Protein AF-A0A6J8CTV3-F1 (afdb_monomer_lite)

InterPro domains:
  IPR000734 Triacylglycerol lipase family [PR00821] (85-104)
  IPR000734 Triacylglycerol lipase family [PR00821] (106-120)
  IPR000734 Triacylglycerol lipase family [PR00821] (129-144)
  IPR000734 Triacylglycerol lipase family [PR00821] (149-168)
  IPR000734 Triacylglycerol lipase family [PR00821] (172-190)
  IPR000734 Triacylglycerol lipase family [PTHR11610] (24-188)
  IPR002331 Pancreatic lipase [PR00823] (31-48)
  IPR002331 Pancreatic lipase [PR00823] (82-96)
  IPR002331 Pancreatic lipase [PR00823] (105-124)
  IPR002331 Pancreatic lipase [PR00823] (128-147)
  IPR013818 Lipase [PF00151] (31-187)
  IPR013818 Lipase [PF00151] (194-233)
  IPR029058 Alpha/Beta hydrolase fold [G3DSA:3.40.50.1820] (29-191)
  IPR029058 Alpha/Beta hydrolase fold [G3DSA:3.40.50.1820] (192-246)
  IPR029058 Alpha/Beta hydrolase fold [SSF53474] (32-230)

Sequence (252 aa):
MVFNKIVYDKSETELTVCSFEILAFFLGNSKVCYKDLDCFTKDAPFTNSFGTLPESPDELQIKLLLFTRNHKAVGQAVVYNDPQSVQQSGYDSTKPLKVLIHGYMSQGDADWVINMKDALLQKGDFNVMTVDWRIGAHKIYNQATANTRLVGAVIARMLNVLKDDFGCDTNSIHIIGHSLGAQTAGYIVAFNELACSHQRAYYYFTESILDACKFTAVPCTSDKDYAAGHRFTKNRTTILDRTSVVSQIVSF

Radius of gyration: 25.47 Å; chains: 1; bounding box: 85×69×60 Å

pLDDT: mean 76.63, std 22.92, range [27.31, 98.56]

Secondary structure (DSSP, 8-state):
----------------SSSHHHHHTT---SEEE-TTS-EEESSTTGGGGTTPPPPPHHHHT-EEEEE-SSSSSSPEEEBTTBHHHHHHTT--TTS-EEEEE--TT--TTSHHHHHHHHHHHHHS--EEEEEE-HHHHTS-HHHHHHHHHHHHHHHHHHHHHHHHTT---GGG-EEEE-THHHHHHHHHHHHHT-----SSHHHHHHHHHHS---EEE---SSHHHHHTTTTTTS--EEEE-TT--SS-S---

Foldseek 3Di:
DDDDDDDDDDDDDDPDPDPPVVVVVVCDDQWDQDPLFGIDGLDPPNCVLVSDAADDCVQQVKWKFKDFLVRLPGTQTDFLPDLVSCVVRPDDLVFFEEEEFEAAQDFQPPPVNSVVSVLVNVLDGHTYIGIGRNSLRDPPPSNVLNNLLVSLRRVLSSVVCCCPVVVHDLLSYDYHYDHSRQVSPVNSCVSNVVFKDDDPDPVVVVCLSVDQDFDKDFDDPDPVRVVVVPGPPPDIDRQGGPVPPDDDDDDD

Structure (mmCIF, N/CA/C/O backbone):
data_AF-A0A6J8CTV3-F1
#
_entry.id   AF-A0A6J8CTV3-F1
#
loop_
_atom_site.group_PDB
_atom_site.id
_atom_site.type_symbol
_atom_site.label_atom_id
_atom_site.label_alt_id
_atom_site.label_comp_id
_atom_site.label_asym_id
_atom_site.label_entity_id
_atom_site.label_seq_id
_atom_site.pdbx_PDB_ins_code
_atom_site.Cartn_x
_atom_site.Cartn_y
_atom_site.Cartn_z
_atom_site.occupancy
_atom_site.B_iso_or_equiv
_atom_site.auth_seq_id
_atom_site.auth_comp_id
_atom_site.auth_asym_id
_atom_site.auth_atom_id
_atom_site.pdbx_PDB_model_num
ATOM 1 N N . MET A 1 1 ? 40.684 38.589 -43.146 1.00 34.47 1 MET A N 1
ATOM 2 C CA . MET A 1 1 ? 41.868 38.908 -42.314 1.00 34.47 1 MET A CA 1
ATOM 3 C C . MET A 1 1 ? 41.530 38.509 -40.884 1.00 34.47 1 MET A C 1
ATOM 5 O O . MET A 1 1 ? 40.450 38.880 -40.459 1.00 34.47 1 MET A O 1
ATOM 9 N N . VAL A 1 2 ? 42.318 37.728 -40.140 1.00 27.92 2 VAL A N 1
ATOM 10 C CA . VAL A 1 2 ? 43.640 37.112 -40.399 1.00 27.92 2 VAL A CA 1
ATOM 11 C C . VAL A 1 2 ? 43.606 35.638 -39.944 1.00 27.92 2 VAL A C 1
ATOM 13 O O . VAL A 1 2 ? 42.742 35.247 -39.168 1.00 27.92 2 VAL A O 1
ATOM 16 N N . PHE A 1 3 ? 44.517 34.825 -40.482 1.00 35.28 3 PHE A N 1
ATOM 17 C CA . PHE A 1 3 ? 44.732 33.414 -40.150 1.00 35.28 3 PHE A CA 1
ATOM 18 C C . PHE A 1 3 ? 44.938 33.150 -38.651 1.00 35.28 3 PHE A C 1
ATOM 20 O O . PHE A 1 3 ? 45.571 33.950 -37.969 1.00 35.28 3 PHE A O 1
ATOM 27 N N . ASN A 1 4 ? 44.580 31.941 -38.207 1.00 27.31 4 ASN A N 1
ATOM 28 C CA . ASN A 1 4 ? 45.327 31.255 -37.154 1.00 27.31 4 ASN A CA 1
ATOM 29 C C . ASN A 1 4 ? 45.776 29.870 -37.637 1.00 27.31 4 ASN A C 1
ATOM 31 O O . ASN A 1 4 ? 45.126 29.228 -38.460 1.00 27.31 4 ASN A O 1
ATOM 35 N N . LYS A 1 5 ? 46.971 29.487 -37.193 1.00 28.11 5 LYS A N 1
ATOM 36 C CA . LYS A 1 5 ? 47.863 28.517 -37.835 1.00 28.11 5 LYS A CA 1
ATOM 37 C C . LYS A 1 5 ? 47.818 27.189 -37.079 1.00 28.11 5 LYS A C 1
ATOM 39 O O . LYS A 1 5 ? 48.233 27.149 -35.927 1.00 28.11 5 LYS A O 1
ATOM 44 N N . ILE A 1 6 ? 47.374 26.108 -37.723 1.00 30.83 6 ILE A N 1
ATOM 45 C CA . ILE A 1 6 ? 47.533 24.756 -37.166 1.00 30.83 6 ILE A CA 1
ATOM 46 C C . ILE A 1 6 ? 48.961 24.298 -37.468 1.00 30.83 6 ILE A C 1
ATOM 48 O O . ILE A 1 6 ? 49.332 24.120 -38.628 1.00 30.83 6 ILE A O 1
ATOM 52 N N . VAL A 1 7 ? 49.769 24.142 -36.421 1.00 29.47 7 VAL A N 1
ATOM 53 C CA . VAL A 1 7 ? 51.072 23.476 -36.493 1.00 29.47 7 VAL A CA 1
ATOM 54 C C . VAL A 1 7 ? 50.858 22.028 -36.072 1.00 29.47 7 VAL A C 1
ATOM 56 O O . VAL A 1 7 ? 50.414 21.774 -34.958 1.00 29.47 7 VAL A O 1
ATOM 59 N N . TYR A 1 8 ? 51.155 21.093 -36.972 1.00 30.11 8 TYR A N 1
ATOM 60 C CA . TYR A 1 8 ? 51.294 19.683 -36.624 1.00 30.11 8 TYR A CA 1
ATOM 61 C C . TYR A 1 8 ? 52.680 19.466 -36.019 1.00 30.11 8 TYR A C 1
ATOM 63 O O . TYR A 1 8 ? 53.675 19.794 -36.668 1.00 30.11 8 TYR A O 1
ATOM 71 N N . ASP A 1 9 ? 52.737 18.866 -34.835 1.00 30.31 9 ASP A N 1
ATOM 72 C CA . ASP A 1 9 ? 53.931 18.172 -34.359 1.00 30.31 9 ASP A CA 1
ATOM 73 C C . ASP A 1 9 ? 53.687 16.657 -34.435 1.00 30.31 9 ASP A C 1
ATOM 75 O O . ASP A 1 9 ? 52.560 16.184 -34.265 1.00 30.31 9 ASP A O 1
ATOM 79 N N . LYS A 1 10 ? 54.738 15.903 -34.756 1.00 42.59 10 LYS A N 1
ATOM 80 C CA . LYS A 1 10 ? 54.752 14.440 -34.798 1.00 42.59 10 LYS A CA 1
ATOM 81 C C . LYS A 1 10 ? 55.692 13.939 -33.706 1.00 42.59 10 LYS A C 1
ATOM 83 O O . LYS A 1 10 ? 56.861 13.667 -33.971 1.00 42.59 10 LYS A O 1
ATOM 88 N N . SER A 1 11 ? 55.153 13.739 -32.513 1.00 33.31 11 SER A N 1
ATOM 89 C CA . SER A 1 11 ? 55.749 12.850 -31.517 1.00 33.31 11 SER A CA 1
ATOM 90 C C . SER A 1 11 ? 54.690 11.867 -31.018 1.00 33.31 11 SER A C 1
ATOM 92 O O . SER A 1 11 ? 53.517 12.203 -30.869 1.00 33.31 11 SER A O 1
ATOM 94 N N . GLU A 1 12 ? 55.092 10.607 -30.894 1.00 47.66 12 GLU A N 1
ATOM 95 C CA . GLU A 1 12 ? 54.218 9.487 -30.555 1.00 47.66 12 GLU A CA 1
ATOM 96 C C . GLU A 1 12 ? 53.981 9.437 -29.042 1.00 47.66 12 GLU A C 1
ATOM 98 O O . GLU A 1 12 ? 54.963 9.383 -28.309 1.00 47.66 12 GLU A O 1
ATOM 103 N N . THR A 1 13 ? 52.715 9.387 -28.602 1.00 42.19 13 THR A N 1
ATOM 104 C CA . THR A 1 13 ? 52.150 8.490 -27.561 1.00 42.19 13 THR A CA 1
ATOM 105 C C . THR A 1 13 ? 50.691 8.874 -27.242 1.00 42.19 13 THR A C 1
ATOM 107 O O . THR A 1 13 ? 50.211 9.925 -27.648 1.00 42.19 13 THR A O 1
ATOM 110 N N . GLU A 1 14 ? 49.981 7.987 -26.531 1.00 34.22 14 GLU A N 1
ATOM 111 C CA . GLU A 1 14 ? 48.614 8.162 -25.992 1.00 34.22 14 GLU A CA 1
ATOM 112 C C . GLU A 1 14 ? 47.441 8.148 -26.989 1.00 34.22 14 GLU A C 1
ATOM 114 O O . GLU A 1 14 ? 46.694 9.107 -27.168 1.00 34.22 14 GLU A O 1
ATOM 119 N N . LEU A 1 15 ? 47.177 6.954 -27.529 1.00 35.91 15 LEU A N 1
ATOM 120 C CA . LEU A 1 15 ? 45.901 6.594 -28.159 1.00 35.91 15 LEU A CA 1
ATOM 121 C C . LEU A 1 15 ? 45.139 5.596 -27.258 1.00 35.91 15 LEU A C 1
ATOM 123 O O . LEU A 1 15 ? 44.756 4.512 -27.692 1.00 35.91 15 LEU A O 1
ATOM 127 N N . THR A 1 16 ? 44.969 5.945 -25.972 1.00 39.25 16 THR A N 1
ATOM 128 C CA . THR A 1 16 ? 44.499 4.996 -24.931 1.00 39.25 16 THR A CA 1
ATOM 129 C C . THR A 1 16 ? 43.431 5.539 -23.964 1.00 39.25 16 THR A C 1
ATOM 131 O O . THR A 1 16 ? 42.961 4.786 -23.116 1.00 39.25 16 THR A O 1
ATOM 134 N N . VAL A 1 17 ? 42.993 6.804 -24.073 1.00 43.34 17 VAL A N 1
ATOM 135 C CA . VAL A 1 17 ? 42.001 7.399 -23.141 1.00 43.34 17 VAL A CA 1
ATOM 136 C C . VAL A 1 17 ? 40.896 8.178 -23.876 1.00 43.34 17 VAL A C 1
ATOM 138 O O . VAL A 1 17 ? 40.753 9.387 -23.738 1.00 43.34 17 VAL A O 1
ATOM 141 N N . CYS A 1 18 ? 40.094 7.478 -24.686 1.00 36.41 18 CYS A N 1
ATOM 142 C CA . CYS A 1 18 ? 38.824 8.016 -25.222 1.00 36.41 18 CYS A CA 1
ATOM 143 C C . CYS A 1 18 ? 37.729 6.961 -25.486 1.00 36.41 18 CYS A C 1
ATOM 145 O O . CYS A 1 18 ? 36.664 7.284 -26.005 1.00 36.41 18 CYS A O 1
ATOM 147 N N . SER A 1 19 ? 37.960 5.694 -25.128 1.00 43.50 19 SER A N 1
ATOM 148 C CA . SER A 1 19 ? 37.026 4.580 -25.367 1.00 43.50 19 SER A CA 1
ATOM 149 C C . SER A 1 19 ? 36.251 4.122 -24.123 1.00 43.50 19 SER A C 1
ATOM 151 O O . SER A 1 19 ? 35.257 3.415 -24.267 1.00 43.50 19 SER A O 1
ATOM 153 N N . PHE A 1 20 ? 36.653 4.534 -22.914 1.00 39.66 20 PHE A N 1
ATOM 154 C CA . PHE A 1 20 ? 35.988 4.120 -21.668 1.00 39.66 20 PHE A CA 1
ATOM 155 C C . PHE A 1 20 ? 34.825 5.029 -21.238 1.00 39.66 20 PHE A C 1
ATOM 157 O O . PHE A 1 20 ? 33.815 4.517 -20.759 1.00 39.66 20 PHE A O 1
ATOM 164 N N . GLU A 1 21 ? 34.893 6.347 -21.457 1.00 38.38 21 GLU A N 1
ATOM 165 C CA . GLU A 1 21 ? 33.815 7.256 -21.018 1.00 38.38 21 GLU A CA 1
ATOM 166 C C . GLU A 1 21 ? 32.554 7.171 -21.893 1.00 38.38 21 GLU A C 1
ATOM 168 O O . GLU A 1 21 ? 31.438 7.245 -21.380 1.00 38.38 21 GLU A O 1
ATOM 173 N N . ILE A 1 22 ? 32.700 6.907 -23.197 1.00 42.25 22 ILE A N 1
ATOM 174 C CA . ILE A 1 22 ? 31.550 6.685 -24.093 1.00 42.25 22 ILE A CA 1
ATOM 175 C C . ILE A 1 22 ? 30.843 5.356 -23.760 1.00 42.25 22 ILE A C 1
ATOM 177 O O . ILE A 1 22 ? 29.625 5.254 -23.897 1.00 42.25 22 ILE A O 1
ATOM 181 N N . LEU A 1 23 ? 31.573 4.349 -23.261 1.00 38.34 23 LEU A N 1
ATOM 182 C CA . LEU A 1 23 ? 30.981 3.077 -22.835 1.00 38.34 23 LEU A CA 1
ATOM 183 C C . LEU A 1 23 ? 30.261 3.194 -21.479 1.00 38.34 23 LEU A C 1
ATOM 185 O O . LEU A 1 23 ? 29.225 2.558 -21.282 1.00 38.34 23 LEU A O 1
ATOM 189 N N . ALA A 1 24 ? 30.750 4.046 -20.571 1.00 41.78 24 ALA A N 1
ATOM 190 C CA . ALA A 1 24 ? 30.109 4.307 -19.281 1.00 41.78 24 ALA A CA 1
ATOM 191 C C . ALA A 1 24 ? 28.677 4.863 -19.428 1.00 41.78 24 ALA A C 1
ATOM 193 O O . ALA A 1 24 ? 27.803 4.517 -18.635 1.00 41.78 24 ALA A O 1
ATOM 194 N N . PHE A 1 25 ? 28.396 5.626 -20.492 1.00 39.66 25 PHE A N 1
ATOM 195 C CA . PHE A 1 25 ? 27.048 6.133 -20.791 1.00 39.66 25 PHE A CA 1
ATOM 196 C C . PHE A 1 25 ? 26.015 5.037 -21.124 1.00 39.66 25 PHE A C 1
ATOM 198 O O . PHE A 1 25 ? 24.815 5.266 -20.986 1.00 39.66 25 PHE A O 1
ATOM 205 N N . PHE A 1 26 ? 26.458 3.834 -21.510 1.00 42.34 26 PHE A N 1
ATOM 206 C CA . PHE A 1 26 ? 25.593 2.663 -21.720 1.00 42.34 26 PHE A CA 1
ATOM 207 C C . PHE A 1 26 ? 25.546 1.713 -20.509 1.00 42.34 26 PHE A C 1
ATOM 209 O O . PHE A 1 26 ? 24.751 0.771 -20.487 1.00 42.34 26 PHE A O 1
ATOM 216 N N . LEU A 1 27 ? 26.351 1.968 -19.472 1.00 48.12 27 LEU A N 1
ATOM 217 C CA . LEU A 1 27 ? 26.472 1.143 -18.267 1.00 48.12 27 LEU A CA 1
ATOM 218 C C . LEU A 1 27 ? 25.799 1.795 -17.049 1.00 48.12 27 LEU A C 1
ATOM 220 O O . LEU A 1 27 ? 26.361 1.847 -15.958 1.00 48.12 27 LEU A O 1
ATOM 224 N N . GLY A 1 28 ? 24.548 2.239 -17.211 1.00 57.31 28 GLY A N 1
ATOM 225 C CA . GLY A 1 28 ? 23.703 2.577 -16.062 1.00 57.31 28 GLY A CA 1
ATOM 226 C C . GLY A 1 28 ? 23.598 1.387 -15.096 1.00 57.31 28 GLY A C 1
ATOM 227 O O . GLY A 1 28 ? 23.502 0.241 -15.549 1.00 57.31 28 GLY A O 1
ATOM 228 N N . ASN A 1 29 ? 23.614 1.654 -13.784 1.00 68.00 29 ASN A N 1
ATOM 229 C CA . ASN A 1 29 ? 23.652 0.640 -12.718 1.00 68.00 29 ASN A CA 1
ATOM 230 C C . ASN A 1 29 ? 22.717 -0.555 -12.991 1.00 68.00 29 ASN A C 1
ATOM 232 O O . ASN A 1 29 ? 21.578 -0.384 -13.427 1.00 68.00 29 ASN A O 1
ATOM 236 N N . SER A 1 30 ? 23.186 -1.783 -12.744 1.00 81.75 30 SER A N 1
ATOM 237 C CA . SER A 1 30 ? 22.355 -2.991 -12.899 1.00 81.75 30 SER A CA 1
ATOM 238 C C . SER A 1 30 ? 21.310 -3.135 -11.795 1.00 81.75 30 SER A C 1
ATOM 240 O O . SER A 1 30 ? 20.244 -3.697 -12.032 1.00 81.75 30 SER A O 1
ATOM 242 N N . LYS A 1 31 ? 21.587 -2.581 -10.610 1.00 91.25 31 LYS A N 1
ATOM 243 C CA . LYS A 1 31 ? 20.679 -2.570 -9.464 1.00 91.25 31 LYS A CA 1
ATOM 244 C C . LYS A 1 31 ? 20.752 -1.268 -8.670 1.00 91.25 31 LYS A C 1
ATOM 246 O O . LYS A 1 31 ? 21.779 -0.592 -8.678 1.00 91.25 31 LYS A O 1
ATOM 251 N N . VAL A 1 32 ? 19.690 -0.984 -7.925 1.00 93.50 32 VAL A N 1
ATOM 252 C CA . VAL A 1 32 ? 19.629 0.037 -6.867 1.00 93.50 32 VAL A CA 1
ATOM 253 C C . VAL A 1 32 ? 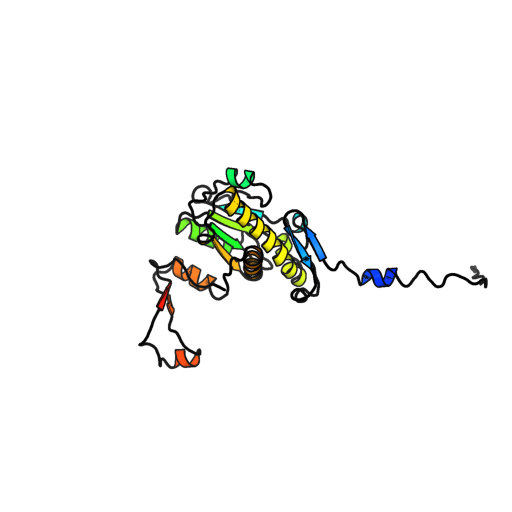19.121 -0.618 -5.583 1.00 93.50 32 VAL A C 1
ATOM 255 O O . VAL A 1 32 ? 18.324 -1.546 -5.656 1.00 93.50 32 VAL A O 1
ATOM 258 N N . CYS A 1 33 ? 19.586 -0.184 -4.415 1.00 93.88 33 CYS A N 1
ATOM 259 C CA . CYS A 1 33 ? 19.139 -0.709 -3.123 1.00 93.88 33 CYS A CA 1
ATOM 260 C C . CYS A 1 33 ? 18.739 0.455 -2.220 1.00 93.88 33 CYS A C 1
ATOM 262 O O . CYS A 1 33 ? 19.452 1.460 -2.182 1.00 93.88 33 CYS A O 1
ATOM 264 N N . TYR A 1 34 ? 17.642 0.309 -1.480 1.00 94.19 34 TYR A N 1
ATOM 265 C CA . TYR A 1 34 ? 17.176 1.327 -0.537 1.00 94.19 34 TYR A CA 1
ATOM 266 C C . TYR A 1 34 ? 17.229 0.793 0.891 1.00 94.19 34 TYR A C 1
ATOM 268 O O . TYR A 1 34 ? 16.955 -0.378 1.140 1.00 94.19 34 TYR A O 1
ATOM 276 N N . LYS A 1 35 ? 17.610 1.656 1.836 1.00 89.19 35 LYS A N 1
ATOM 277 C CA . LYS A 1 35 ? 17.735 1.283 3.247 1.00 89.19 35 LYS A CA 1
ATOM 278 C C . LYS A 1 35 ? 16.378 0.827 3.800 1.00 89.19 35 LYS A C 1
ATOM 280 O O . LYS A 1 35 ? 15.351 1.421 3.482 1.00 89.19 35 LYS A O 1
ATOM 285 N N . ASP A 1 36 ? 16.402 -0.213 4.634 1.00 86.38 36 ASP A N 1
ATOM 286 C CA . ASP A 1 36 ? 15.229 -0.821 5.284 1.00 86.38 36 ASP A CA 1
ATOM 287 C C . ASP A 1 36 ? 14.187 -1.409 4.293 1.00 86.38 36 ASP A C 1
ATOM 289 O O . ASP A 1 36 ? 13.078 -1.777 4.686 1.00 86.38 36 ASP A O 1
ATOM 293 N N . LEU A 1 37 ? 14.577 -1.528 3.016 1.00 90.25 37 LEU A N 1
ATOM 294 C CA . LEU A 1 37 ? 13.858 -2.097 1.873 1.00 90.25 37 LEU A CA 1
ATOM 295 C C . LEU A 1 37 ? 14.825 -3.015 1.082 1.00 90.25 37 LEU A C 1
ATOM 297 O O . LEU A 1 37 ? 15.909 -3.345 1.564 1.00 90.25 37 LEU A O 1
ATOM 301 N N . ASP A 1 38 ? 14.433 -3.453 -0.117 1.00 87.31 38 ASP A N 1
ATOM 302 C CA . ASP A 1 38 ? 15.179 -4.435 -0.921 1.00 87.31 38 ASP A CA 1
ATOM 303 C C . ASP A 1 38 ? 16.107 -3.797 -1.990 1.00 87.31 38 ASP A C 1
ATOM 305 O O . ASP A 1 38 ? 16.136 -2.578 -2.208 1.00 87.31 38 ASP A O 1
ATOM 309 N N . CYS A 1 39 ? 16.875 -4.642 -2.681 1.00 90.50 39 CYS A N 1
ATOM 310 C CA . CYS A 1 39 ? 17.633 -4.339 -3.887 1.00 90.50 39 CYS A CA 1
ATOM 311 C C . CYS A 1 39 ? 16.834 -4.677 -5.159 1.00 90.50 39 CYS A C 1
ATOM 313 O O . CYS A 1 39 ? 16.478 -5.822 -5.427 1.00 90.50 39 CYS A O 1
ATOM 315 N N . PHE A 1 40 ? 16.658 -3.692 -6.031 1.00 91.38 40 PHE A N 1
ATOM 316 C CA . PHE A 1 40 ? 15.938 -3.806 -7.292 1.00 91.38 40 PHE A CA 1
ATOM 317 C C . PHE A 1 40 ? 16.933 -3.916 -8.446 1.00 91.38 40 PHE A C 1
ATOM 319 O O . PHE A 1 40 ? 17.639 -2.955 -8.739 1.00 91.38 40 PHE A O 1
ATOM 326 N N . THR A 1 41 ? 16.988 -5.074 -9.112 1.00 89.44 41 THR A N 1
ATOM 327 C CA . THR A 1 41 ? 17.739 -5.253 -10.371 1.00 89.44 41 THR A CA 1
ATOM 328 C C . THR A 1 41 ? 16.884 -4.961 -11.611 1.00 89.44 41 THR A C 1
ATOM 330 O O . THR A 1 41 ? 15.656 -5.101 -11.558 1.00 89.44 41 THR A O 1
ATOM 333 N N . LYS A 1 42 ? 17.533 -4.588 -12.722 1.00 84.44 42 LYS A N 1
ATOM 334 C CA . LYS A 1 42 ? 16.966 -4.512 -14.082 1.00 84.44 42 LYS A CA 1
ATOM 335 C C . LYS A 1 42 ? 17.042 -5.836 -14.865 1.00 84.44 42 LYS A C 1
ATOM 337 O O . LYS A 1 42 ? 16.554 -5.906 -15.992 1.00 84.44 42 LYS A O 1
ATOM 342 N N . ASP A 1 43 ? 17.667 -6.861 -14.285 1.00 81.81 43 ASP A N 1
ATOM 343 C CA . ASP A 1 43 ? 17.781 -8.200 -14.874 1.00 81.81 43 ASP A CA 1
ATOM 344 C C . ASP A 1 43 ? 16.408 -8.893 -14.991 1.00 81.81 43 ASP A C 1
ATOM 346 O O . ASP A 1 43 ? 15.417 -8.479 -14.380 1.00 81.81 43 ASP A O 1
ATOM 350 N N . ALA A 1 44 ? 16.335 -9.974 -15.772 1.00 74.50 44 ALA A N 1
ATOM 351 C CA . ALA A 1 44 ? 15.110 -10.760 -15.925 1.00 74.50 44 ALA A CA 1
ATOM 352 C C . ALA A 1 44 ? 14.584 -11.267 -14.558 1.00 74.50 44 ALA A C 1
ATOM 354 O O . ALA A 1 44 ? 15.385 -11.710 -13.734 1.00 74.50 44 ALA A O 1
ATOM 355 N N . PRO A 1 45 ? 13.259 -11.233 -14.302 1.00 76.88 45 PRO A N 1
ATOM 356 C CA . PRO A 1 45 ? 12.166 -10.950 -15.243 1.00 76.88 45 PRO A CA 1
ATOM 357 C C . PRO A 1 45 ? 11.828 -9.457 -15.445 1.00 76.88 45 PRO A C 1
ATOM 359 O O . PRO A 1 45 ? 10.885 -9.143 -16.167 1.00 76.88 45 PRO A O 1
ATOM 362 N N . PHE A 1 46 ? 12.574 -8.522 -14.851 1.00 80.69 46 PHE A N 1
ATOM 363 C CA . PHE A 1 46 ? 12.237 -7.089 -14.801 1.00 80.69 46 PHE A CA 1
ATOM 364 C C . PHE A 1 46 ? 12.663 -6.279 -16.037 1.00 80.69 46 PHE A C 1
ATOM 366 O O . PHE A 1 46 ? 12.723 -5.052 -16.002 1.00 80.69 46 PHE A O 1
ATOM 373 N N . THR A 1 47 ? 12.930 -6.947 -17.158 1.00 72.50 47 THR A N 1
ATOM 374 C CA . THR A 1 47 ? 13.253 -6.297 -18.438 1.00 72.50 47 THR A CA 1
ATOM 375 C C . THR A 1 47 ? 12.037 -5.622 -19.084 1.00 72.50 47 THR A C 1
ATOM 377 O O . THR A 1 47 ? 12.194 -4.776 -19.964 1.00 72.50 47 THR A O 1
ATOM 380 N N . ASN A 1 48 ? 10.823 -5.946 -18.626 1.00 67.38 48 ASN A N 1
ATOM 381 C CA . ASN A 1 48 ? 9.555 -5.394 -19.109 1.00 67.38 48 ASN A CA 1
ATOM 382 C C . ASN A 1 48 ? 9.377 -3.882 -18.854 1.00 67.38 48 ASN A C 1
ATOM 384 O O . ASN A 1 48 ? 8.586 -3.251 -19.550 1.00 67.38 48 ASN A O 1
ATOM 388 N N . SER A 1 49 ? 10.128 -3.283 -17.924 1.00 69.19 49 SER A N 1
ATOM 389 C CA . SER A 1 49 ? 10.224 -1.825 -17.751 1.00 69.19 49 SER A CA 1
ATOM 390 C C . SER A 1 49 ? 11.287 -1.177 -18.655 1.00 69.19 49 SER A C 1
ATOM 392 O O . SER A 1 49 ? 11.741 -0.077 -18.366 1.00 69.19 49 SER A O 1
ATOM 394 N N . PHE A 1 50 ? 11.720 -1.841 -19.737 1.00 77.00 50 PHE A N 1
ATOM 395 C CA . PHE A 1 50 ? 12.826 -1.408 -20.614 1.00 77.00 50 PHE A CA 1
ATOM 396 C C . PHE A 1 50 ? 14.160 -1.206 -19.867 1.00 77.00 50 PHE A C 1
ATOM 398 O O . PHE A 1 50 ? 14.989 -0.380 -20.243 1.00 77.00 50 PHE A O 1
ATOM 405 N N . GLY A 1 51 ? 14.373 -1.971 -18.792 1.00 75.81 51 GLY A N 1
ATOM 406 C CA . GLY A 1 51 ? 15.561 -1.868 -17.943 1.00 75.81 51 GLY A CA 1
ATOM 407 C C . GLY A 1 51 ? 15.554 -0.673 -16.980 1.00 75.81 51 GLY A C 1
ATOM 408 O O . GLY A 1 51 ? 16.568 -0.417 -16.330 1.00 75.81 51 GLY A O 1
ATOM 409 N N . THR A 1 52 ? 14.435 0.049 -16.865 1.00 88.44 52 THR A N 1
ATOM 410 C CA . THR A 1 52 ? 14.251 1.125 -15.887 1.00 88.44 52 THR A CA 1
ATOM 411 C C . THR A 1 52 ? 14.178 0.562 -14.465 1.00 88.44 52 THR A C 1
ATOM 413 O O . THR A 1 52 ? 13.363 -0.319 -14.172 1.00 88.44 52 THR A O 1
ATOM 416 N N . LEU A 1 53 ? 15.024 1.100 -13.581 1.00 93.12 53 LEU A N 1
ATOM 417 C CA . LEU A 1 53 ? 14.985 0.877 -12.134 1.00 93.12 53 LEU A CA 1
ATOM 418 C C . LEU A 1 53 ? 13.922 1.779 -11.476 1.00 93.12 53 LEU A C 1
ATOM 420 O O . LEU A 1 53 ? 13.618 2.842 -12.023 1.00 93.12 53 LEU A O 1
ATOM 424 N N . PRO A 1 54 ? 13.342 1.388 -10.326 1.00 95.31 54 PRO A N 1
ATOM 425 C CA . PRO A 1 54 ? 12.490 2.292 -9.556 1.00 95.31 54 PRO A CA 1
ATOM 426 C C . PRO A 1 54 ? 13.254 3.555 -9.124 1.00 95.31 54 PRO A C 1
ATOM 428 O O . PRO A 1 54 ? 14.466 3.514 -8.923 1.00 95.31 54 PRO A O 1
ATOM 431 N N . GLU A 1 55 ? 12.527 4.660 -8.970 1.00 96.56 55 GLU A N 1
ATOM 432 C CA . GLU A 1 55 ? 12.979 5.860 -8.248 1.00 96.56 55 GLU A CA 1
ATOM 433 C C . GLU A 1 55 ? 12.952 5.606 -6.730 1.00 96.56 55 GLU A C 1
ATOM 435 O O . GLU A 1 55 ? 12.341 4.640 -6.276 1.00 96.56 55 GLU A O 1
ATOM 440 N N . SER A 1 56 ? 13.612 6.450 -5.936 1.00 96.19 56 SER A N 1
ATOM 441 C CA . SER A 1 56 ? 13.755 6.292 -4.479 1.00 96.19 56 SER A CA 1
ATOM 442 C C . SER A 1 56 ? 12.489 6.635 -3.668 1.00 96.19 56 SER A C 1
ATOM 444 O O . SER A 1 56 ? 11.612 7.347 -4.164 1.00 96.19 56 SER A O 1
ATOM 446 N N . PRO A 1 57 ? 12.376 6.197 -2.391 1.00 95.12 57 PRO A N 1
ATOM 447 C CA . PRO A 1 57 ? 11.236 6.551 -1.535 1.00 95.12 57 PRO A CA 1
ATOM 448 C C . PRO A 1 57 ? 11.006 8.067 -1.417 1.00 95.12 57 PRO A C 1
ATOM 450 O O . PRO A 1 57 ? 9.858 8.514 -1.463 1.00 95.12 57 PRO A O 1
ATOM 453 N N . ASP A 1 58 ? 12.089 8.847 -1.346 1.00 95.06 58 ASP A N 1
ATOM 454 C CA . ASP A 1 58 ? 12.064 10.312 -1.236 1.00 95.06 58 ASP A CA 1
ATOM 455 C C . ASP A 1 58 ? 11.574 10.992 -2.528 1.00 95.06 58 ASP A C 1
ATOM 457 O O . ASP A 1 58 ? 10.910 12.029 -2.482 1.00 95.06 58 ASP A O 1
ATOM 461 N N . GLU A 1 59 ? 11.847 10.395 -3.693 1.00 96.12 59 GLU A N 1
ATOM 462 C CA . GLU A 1 59 ? 11.331 10.854 -4.990 1.00 96.12 59 GLU A CA 1
ATOM 463 C C . GLU A 1 59 ? 9.863 10.461 -5.201 1.00 96.12 59 GLU A C 1
ATOM 465 O O . GLU A 1 59 ? 9.106 11.213 -5.818 1.00 96.12 59 GLU A O 1
ATOM 470 N N . LEU A 1 60 ? 9.443 9.296 -4.692 1.00 97.06 60 LEU A N 1
ATOM 471 C CA . LEU A 1 60 ? 8.063 8.816 -4.819 1.00 97.06 60 LEU A CA 1
ATOM 472 C C . LEU A 1 60 ? 7.096 9.453 -3.814 1.00 97.06 60 LEU A C 1
ATOM 474 O O . LEU A 1 60 ? 5.897 9.508 -4.099 1.00 97.06 60 LEU A O 1
ATOM 478 N N . GLN A 1 61 ? 7.596 9.909 -2.659 1.00 96.44 61 GLN A N 1
ATOM 479 C CA . GLN A 1 61 ? 6.831 10.545 -1.574 1.00 96.44 61 GLN A CA 1
ATOM 480 C C . GLN A 1 61 ? 5.542 9.784 -1.225 1.00 96.44 61 GLN A C 1
ATOM 482 O O . GLN A 1 61 ? 4.459 10.368 -1.129 1.00 96.44 61 GLN A O 1
ATOM 487 N N . ILE A 1 62 ? 5.659 8.460 -1.083 1.00 98.19 62 ILE A N 1
ATOM 488 C CA . ILE A 1 62 ? 4.523 7.562 -0.847 1.00 98.19 62 ILE A CA 1
ATOM 489 C C . ILE A 1 62 ? 3.892 7.893 0.508 1.00 98.19 62 ILE A C 1
ATOM 491 O O . ILE A 1 62 ? 4.569 7.865 1.534 1.00 98.19 62 ILE A O 1
ATOM 495 N N . LYS A 1 63 ? 2.582 8.150 0.523 1.00 98.38 63 LYS A N 1
ATOM 496 C CA . LYS A 1 63 ? 1.815 8.392 1.751 1.00 98.38 63 LYS A CA 1
ATOM 497 C C . LYS A 1 63 ? 0.899 7.208 2.011 1.00 98.38 63 LYS A C 1
ATOM 499 O O . LYS A 1 63 ? 0.080 6.847 1.165 1.00 98.38 63 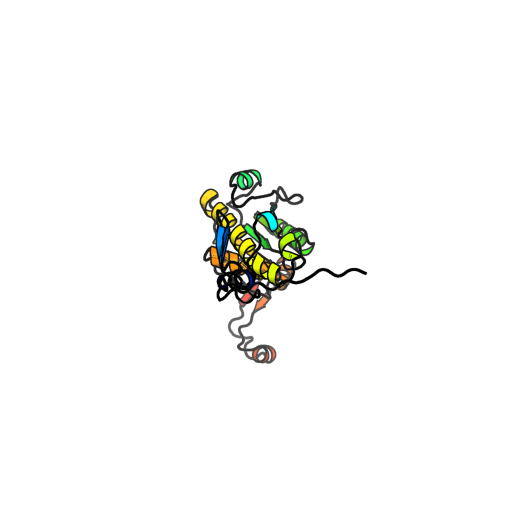LYS A O 1
ATOM 504 N N . LEU A 1 64 ? 1.022 6.623 3.196 1.00 98.50 64 LEU A N 1
ATOM 505 C CA . LEU A 1 64 ? 0.096 5.620 3.704 1.00 98.50 64 LEU A CA 1
ATOM 506 C C . LEU A 1 64 ? -0.843 6.339 4.674 1.00 98.50 64 LEU A C 1
ATOM 508 O O . LEU A 1 64 ? -0.401 6.842 5.705 1.00 98.50 64 LEU A O 1
ATOM 512 N N . LEU A 1 65 ? -2.123 6.450 4.321 1.00 98.44 65 LEU A N 1
ATOM 513 C CA . LEU A 1 65 ? -3.122 7.139 5.142 1.00 98.44 65 LEU A CA 1
ATOM 514 C C . LEU A 1 65 ? -4.101 6.115 5.707 1.00 98.44 65 LEU A C 1
ATOM 516 O O . LEU A 1 65 ? -4.803 5.438 4.953 1.00 98.44 65 LEU A O 1
ATOM 520 N N . LEU A 1 66 ? -4.142 5.997 7.030 1.00 98.44 66 LEU A N 1
ATOM 521 C CA . LEU A 1 66 ? -5.045 5.113 7.748 1.00 98.44 66 LEU A CA 1
ATOM 522 C C . LEU A 1 66 ? -6.351 5.829 8.097 1.00 98.44 66 LEU A C 1
ATOM 524 O O . LEU A 1 66 ? -6.359 6.878 8.738 1.00 98.44 66 LEU A O 1
ATOM 528 N N . PHE A 1 67 ? -7.462 5.202 7.740 1.00 98.44 67 PHE A N 1
ATOM 529 C CA . PHE A 1 67 ? -8.809 5.599 8.108 1.00 98.44 67 PHE A CA 1
ATOM 530 C C . PHE A 1 67 ? -9.453 4.503 8.956 1.00 98.44 67 PHE A C 1
ATOM 532 O O . PHE A 1 67 ? -9.322 3.309 8.682 1.00 98.44 67 PHE A O 1
ATOM 539 N N . THR A 1 68 ? -10.191 4.922 9.977 1.00 97.00 68 THR A N 1
ATOM 540 C CA . THR A 1 68 ? -10.968 4.048 10.866 1.00 97.00 68 THR A CA 1
ATOM 541 C C . THR A 1 68 ? -12.360 4.645 11.043 1.00 97.00 68 THR A C 1
ATOM 543 O O . THR A 1 68 ? -12.638 5.758 10.588 1.00 97.00 68 THR A O 1
ATOM 546 N N . ARG A 1 69 ? -13.266 3.952 11.742 1.00 94.50 69 ARG A N 1
ATOM 547 C CA . ARG A 1 69 ? -14.596 4.510 12.040 1.00 94.50 69 ARG A CA 1
ATOM 548 C C . ARG A 1 69 ? -14.562 5.790 12.882 1.00 94.50 69 ARG A C 1
ATOM 550 O O . ARG A 1 69 ? -15.502 6.575 12.771 1.00 94.50 69 ARG A O 1
ATOM 557 N N . ASN A 1 70 ? -13.495 6.008 13.650 1.00 91.12 70 ASN A N 1
ATOM 558 C CA . ASN A 1 70 ? -13.288 7.218 14.448 1.00 91.12 70 ASN A CA 1
ATOM 559 C C . ASN A 1 70 ? -12.678 8.353 13.604 1.00 91.12 70 ASN A C 1
ATOM 561 O O . ASN A 1 70 ? -12.993 9.519 13.820 1.00 91.12 70 ASN A O 1
ATOM 565 N N . HIS A 1 71 ? -11.863 8.014 12.597 1.00 91.94 71 HIS A N 1
ATOM 566 C CA . HIS A 1 71 ? -11.131 8.958 11.744 1.00 91.94 71 HIS A CA 1
ATOM 567 C C . HIS A 1 71 ? -11.494 8.763 10.255 1.00 91.94 71 HIS A C 1
ATOM 569 O O . HIS A 1 71 ? -10.654 8.416 9.429 1.00 91.94 71 HIS A O 1
ATOM 575 N N . LYS A 1 72 ? -12.778 8.945 9.901 1.00 91.06 72 LYS A N 1
ATOM 576 C CA . LYS A 1 72 ? -13.290 8.692 8.530 1.00 91.06 72 LYS A CA 1
ATOM 577 C C . LYS A 1 72 ? -12.952 9.783 7.510 1.00 91.06 72 LYS A C 1
ATOM 579 O O . LYS A 1 72 ? -12.786 9.488 6.326 1.00 91.06 72 LYS A O 1
ATOM 584 N N . ALA A 1 73 ? -12.926 11.038 7.965 1.00 91.81 73 ALA A N 1
ATOM 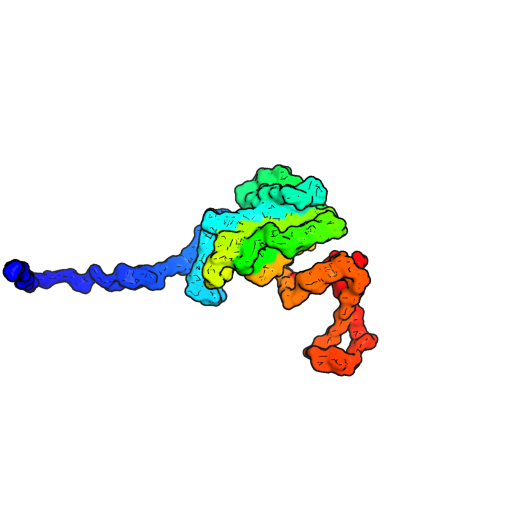585 C CA . ALA A 1 73 ? -12.789 12.218 7.108 1.00 91.81 73 ALA A CA 1
ATOM 586 C C . ALA A 1 73 ? -11.324 12.602 6.851 1.00 91.81 73 ALA A C 1
ATOM 588 O O . ALA A 1 73 ? -10.984 13.003 5.744 1.00 91.81 73 ALA A O 1
ATOM 589 N N . VAL A 1 74 ? -10.458 12.454 7.860 1.00 94.19 74 VAL A N 1
ATOM 590 C CA . VAL A 1 74 ? -9.032 12.799 7.789 1.00 94.19 74 VAL A CA 1
ATOM 591 C C . VAL A 1 74 ? -8.215 11.568 8.160 1.00 94.19 74 VAL A C 1
ATOM 593 O O . VAL A 1 74 ? -8.206 11.147 9.319 1.00 94.19 74 VAL A O 1
ATOM 596 N N . GLY A 1 75 ? -7.554 10.986 7.161 1.00 94.81 75 GLY A N 1
ATOM 597 C CA . GLY A 1 75 ? -6.693 9.824 7.343 1.00 94.81 75 GLY A CA 1
ATOM 598 C C . GLY A 1 75 ? -5.425 10.198 8.103 1.00 94.81 75 GLY A C 1
ATOM 599 O O . GLY A 1 75 ? -4.823 11.239 7.842 1.00 94.81 75 GLY A O 1
ATOM 600 N N . GLN A 1 76 ? -5.027 9.351 9.044 1.00 97.75 76 GLN A N 1
ATOM 601 C CA . GLN A 1 76 ? -3.812 9.527 9.831 1.00 97.75 76 GLN A CA 1
ATOM 602 C C . GLN A 1 76 ? -2.622 8.953 9.061 1.00 97.75 76 GLN A C 1
ATOM 604 O O . GLN A 1 76 ? -2.689 7.827 8.570 1.00 97.75 76 GLN A O 1
ATOM 609 N N . ALA A 1 77 ? -1.542 9.720 8.923 1.00 97.56 77 ALA A N 1
ATOM 610 C CA . ALA A 1 77 ? -0.353 9.247 8.224 1.00 97.56 77 ALA A CA 1
ATOM 611 C C . ALA A 1 77 ? 0.364 8.166 9.046 1.00 97.56 77 ALA A C 1
ATOM 613 O O . ALA A 1 77 ? 0.668 8.381 10.218 1.00 97.56 77 ALA A O 1
ATOM 614 N N . VAL A 1 78 ? 0.658 7.028 8.416 1.00 97.62 78 VAL A N 1
ATOM 615 C CA . VAL A 1 78 ? 1.526 5.979 8.968 1.00 97.62 78 VAL A CA 1
ATOM 616 C C . VAL A 1 78 ? 2.768 5.818 8.100 1.00 97.62 78 VAL A C 1
ATOM 618 O O . VAL A 1 78 ? 2.749 6.066 6.893 1.00 97.62 78 VAL A O 1
ATOM 621 N N . VAL A 1 79 ? 3.873 5.441 8.731 1.00 96.19 79 VAL A N 1
ATOM 622 C CA . VAL A 1 79 ? 5.217 5.497 8.160 1.00 96.19 79 VAL A CA 1
ATOM 623 C C . VAL A 1 79 ? 5.901 4.148 8.382 1.00 96.19 79 VAL A C 1
ATOM 625 O O . VAL A 1 79 ? 6.074 3.693 9.509 1.00 96.19 79 VAL A O 1
ATOM 628 N N . TYR A 1 80 ? 6.297 3.494 7.289 1.00 93.44 80 TYR A N 1
ATOM 629 C CA . TYR A 1 80 ? 6.765 2.098 7.275 1.00 93.44 80 TYR A CA 1
ATOM 630 C C . TYR A 1 80 ? 8.073 1.840 8.049 1.00 93.44 80 TYR A C 1
ATOM 632 O O . TYR A 1 80 ? 8.420 0.687 8.308 1.00 93.44 80 TYR A O 1
ATOM 640 N N . ASN A 1 81 ? 8.818 2.896 8.381 1.00 89.81 81 ASN A N 1
ATOM 641 C CA . ASN A 1 81 ? 10.043 2.864 9.180 1.00 89.81 81 ASN A CA 1
ATOM 642 C C . ASN A 1 81 ? 9.928 3.647 10.505 1.00 89.81 81 ASN A C 1
ATOM 644 O O . ASN A 1 81 ? 10.942 3.850 11.168 1.00 89.81 81 ASN A O 1
ATOM 648 N N . ASP A 1 82 ? 8.714 4.034 10.913 1.00 95.00 82 ASP A N 1
ATOM 649 C CA . ASP A 1 82 ? 8.426 4.619 12.226 1.00 95.00 82 ASP A CA 1
ATOM 650 C C . ASP A 1 82 ? 7.171 3.977 12.862 1.00 95.00 82 ASP A C 1
ATOM 652 O O . ASP A 1 82 ? 6.043 4.414 12.607 1.00 95.00 82 ASP A O 1
ATOM 656 N N . PRO A 1 83 ? 7.339 2.967 13.736 1.00 93.06 83 PRO A N 1
ATOM 657 C CA . PRO A 1 83 ? 6.234 2.356 14.474 1.00 93.06 83 PRO A CA 1
ATOM 658 C C . PRO A 1 83 ? 5.446 3.330 15.372 1.00 93.06 83 PRO A C 1
ATOM 660 O O . PRO A 1 83 ? 4.286 3.053 15.685 1.00 93.06 83 PRO A O 1
ATOM 663 N N . GLN A 1 84 ? 6.005 4.479 15.780 1.00 95.19 84 GLN A N 1
ATOM 664 C CA . GLN A 1 84 ? 5.261 5.456 16.592 1.00 95.19 84 GLN A CA 1
ATOM 665 C C . GLN A 1 84 ? 4.097 6.076 15.811 1.00 95.19 84 GLN A C 1
ATOM 667 O O . GLN A 1 84 ? 3.018 6.269 16.378 1.00 95.19 84 GLN A O 1
ATOM 672 N N . SER A 1 85 ? 4.261 6.294 14.502 1.00 97.12 85 SER A N 1
ATOM 673 C CA . SER A 1 85 ? 3.178 6.749 13.620 1.00 97.12 85 SER A CA 1
ATOM 674 C C . SER A 1 85 ? 1.942 5.834 13.667 1.00 97.12 85 SER A C 1
ATOM 676 O O . SER A 1 85 ? 0.808 6.314 13.706 1.00 97.12 85 SER A O 1
ATOM 678 N N . VAL A 1 86 ? 2.134 4.512 13.764 1.00 96.81 86 VAL A N 1
ATOM 679 C CA . VAL A 1 86 ? 1.037 3.536 13.872 1.00 96.81 86 VAL A CA 1
ATOM 680 C C . VAL A 1 86 ? 0.312 3.679 15.211 1.00 96.81 86 VAL A C 1
ATOM 682 O O . VAL A 1 86 ? -0.917 3.757 15.220 1.00 96.81 86 VAL A O 1
ATOM 685 N N . GLN A 1 87 ? 1.045 3.793 16.325 1.00 93.62 87 GLN A N 1
ATOM 686 C CA . GLN A 1 87 ? 0.460 3.983 17.664 1.00 93.62 87 GLN A CA 1
ATOM 687 C C . GLN A 1 87 ? -0.417 5.242 17.737 1.00 93.62 87 GLN A C 1
ATOM 689 O O . GLN A 1 87 ? -1.461 5.238 18.387 1.00 93.62 87 GLN A O 1
ATOM 694 N N . GLN A 1 88 ? -0.027 6.304 17.030 1.00 93.38 88 GLN A N 1
ATOM 695 C CA . GLN A 1 88 ? -0.738 7.586 17.008 1.00 93.38 88 GLN A CA 1
ATOM 696 C C . GLN A 1 88 ? -1.904 7.625 16.000 1.00 93.38 88 GLN A C 1
ATOM 698 O O . GLN A 1 88 ? -2.791 8.467 16.116 1.00 93.38 88 GLN A O 1
ATOM 703 N N . SER A 1 89 ? -1.951 6.697 15.038 1.00 95.12 89 SER A N 1
ATOM 704 C CA . SER A 1 89 ? -2.958 6.681 13.962 1.00 95.12 89 SER A CA 1
ATOM 705 C C . SER A 1 89 ? -4.358 6.191 14.372 1.00 95.12 89 SER A C 1
ATOM 707 O O . SER A 1 89 ? -5.333 6.373 13.634 1.00 95.12 89 SER A O 1
ATOM 709 N N . GLY A 1 90 ? -4.478 5.556 15.543 1.00 94.06 90 GLY A N 1
ATOM 710 C CA . GLY A 1 90 ? -5.695 4.853 15.959 1.00 94.06 90 GLY A CA 1
ATOM 711 C C . GLY A 1 90 ? -5.889 3.491 15.280 1.00 94.06 90 GLY A C 1
ATOM 712 O O . GLY A 1 90 ? -7.023 3.022 15.195 1.00 94.06 90 GLY A O 1
ATOM 713 N N . TYR A 1 91 ? -4.806 2.882 14.784 1.00 97.12 91 TYR A N 1
ATOM 714 C CA . TYR A 1 91 ? -4.776 1.491 14.331 1.00 97.12 91 TYR A CA 1
ATOM 715 C C . TYR A 1 91 ? -5.172 0.524 15.455 1.00 97.12 91 TYR A C 1
ATOM 717 O O . TYR A 1 91 ? -4.756 0.682 16.601 1.00 97.12 91 TYR A O 1
ATOM 725 N N . ASP A 1 92 ? -5.950 -0.499 15.109 1.00 96.19 92 ASP A N 1
ATOM 726 C CA . ASP A 1 92 ? -6.473 -1.496 16.046 1.00 96.19 92 ASP A CA 1
ATOM 727 C C . ASP A 1 92 ? -6.257 -2.901 15.472 1.00 96.19 92 ASP A C 1
ATOM 729 O O . ASP A 1 92 ? -6.956 -3.309 14.544 1.00 96.19 92 ASP A O 1
ATOM 733 N N . SER A 1 93 ? -5.284 -3.650 15.996 1.00 95.19 93 SER A N 1
ATOM 734 C CA . SER A 1 93 ? -4.909 -4.967 15.458 1.00 95.19 93 SER A CA 1
ATOM 735 C C . SER A 1 93 ? -5.984 -6.046 15.607 1.00 95.19 93 SER A C 1
ATOM 737 O O . SER A 1 93 ? -5.886 -7.080 14.949 1.00 95.19 93 SER A O 1
ATOM 739 N N . THR A 1 94 ? -7.047 -5.804 16.385 1.00 95.12 94 THR A N 1
ATOM 740 C CA . THR A 1 94 ? -8.204 -6.713 16.457 1.00 95.12 94 THR A CA 1
ATOM 741 C C . THR A 1 94 ? -9.111 -6.625 15.223 1.00 95.12 94 THR A C 1
ATOM 743 O O . THR A 1 94 ? -9.996 -7.465 15.043 1.00 95.12 94 THR A O 1
ATOM 746 N N . LYS A 1 95 ? -8.904 -5.622 14.357 1.00 95.62 95 LYS A N 1
ATOM 747 C CA . LYS A 1 95 ? -9.766 -5.321 13.208 1.00 95.62 95 LYS A CA 1
ATOM 748 C C . LYS A 1 95 ? -9.097 -5.652 11.871 1.00 95.62 95 LYS A C 1
ATOM 750 O O . LYS A 1 95 ? -7.955 -5.247 11.644 1.00 95.62 95 LYS A O 1
ATOM 755 N N . PRO A 1 96 ? -9.821 -6.278 10.921 1.00 93.44 96 PRO A N 1
ATOM 756 C CA . PRO A 1 96 ? -9.273 -6.591 9.607 1.00 93.44 96 PRO A CA 1
ATOM 757 C C . PRO A 1 96 ? -8.747 -5.355 8.868 1.00 93.44 96 PRO A C 1
ATOM 759 O O . PRO A 1 96 ? -9.426 -4.325 8.793 1.00 93.44 96 PRO A O 1
ATOM 762 N N . LEU A 1 97 ? -7.563 -5.486 8.269 1.00 96.00 97 LEU A N 1
ATOM 763 C CA . LEU A 1 97 ? -6.934 -4.447 7.453 1.00 96.00 97 LEU A CA 1
ATOM 764 C C . LEU A 1 97 ? -7.376 -4.550 5.987 1.00 96.00 97 LEU A C 1
ATOM 766 O O . LEU A 1 97 ? -7.431 -5.640 5.413 1.00 96.00 97 LEU A O 1
ATOM 770 N N . LYS A 1 98 ? -7.682 -3.408 5.368 1.00 96.06 98 LYS A N 1
ATOM 771 C CA . LYS A 1 98 ? -8.014 -3.270 3.945 1.00 96.06 98 LYS A CA 1
ATOM 772 C C . LYS A 1 98 ? -7.096 -2.216 3.329 1.00 96.06 98 LYS A C 1
ATOM 774 O O . LYS A 1 98 ? -7.144 -1.059 3.733 1.00 96.06 98 LYS A O 1
ATOM 779 N N . VAL A 1 99 ? -6.252 -2.610 2.379 1.00 97.31 99 VAL A N 1
ATOM 780 C CA . VAL A 1 99 ? -5.278 -1.722 1.725 1.00 97.31 99 VAL A CA 1
ATOM 781 C C . VAL A 1 99 ? -5.781 -1.361 0.329 1.00 97.31 99 VAL A C 1
ATOM 783 O O . VAL A 1 99 ? -6.010 -2.258 -0.478 1.00 97.31 99 VAL A O 1
ATOM 786 N N . LEU A 1 100 ? -5.955 -0.072 0.033 1.00 96.31 100 LEU A N 1
ATOM 787 C CA . LEU A 1 100 ? -6.412 0.432 -1.267 1.00 96.31 100 LEU A CA 1
ATOM 788 C C . LEU A 1 100 ? -5.238 1.054 -2.032 1.00 96.31 100 LEU A C 1
ATOM 790 O O . LEU A 1 100 ? -4.638 2.016 -1.554 1.00 96.31 100 LEU A O 1
ATOM 794 N N . ILE A 1 101 ? -4.916 0.529 -3.218 1.00 97.94 101 ILE A N 1
ATOM 795 C CA . ILE A 1 101 ? -3.749 0.948 -4.013 1.00 97.94 101 ILE A CA 1
ATOM 796 C C . ILE A 1 101 ? -4.193 1.434 -5.392 1.00 97.94 101 ILE A C 1
ATOM 798 O O . ILE A 1 101 ? -4.746 0.671 -6.191 1.00 97.94 101 ILE A O 1
ATOM 802 N N . HIS A 1 102 ? -3.916 2.700 -5.705 1.00 97.12 102 HIS A N 1
ATOM 803 C CA . HIS A 1 102 ? -4.278 3.261 -7.004 1.00 97.12 102 HIS A CA 1
ATOM 804 C C . HIS A 1 102 ? -3.320 2.884 -8.138 1.00 97.12 102 HIS A C 1
ATOM 806 O O . HIS A 1 102 ? -2.227 2.376 -7.907 1.00 97.12 102 HIS A O 1
ATOM 812 N N . GLY A 1 103 ? -3.742 3.145 -9.377 1.00 92.31 103 GLY A N 1
ATOM 813 C CA . GLY A 1 103 ? -2.989 2.831 -10.593 1.00 92.31 103 GLY A CA 1
ATOM 814 C C . GLY A 1 103 ? -2.246 4.011 -11.213 1.00 92.31 103 GLY A C 1
ATOM 815 O O . GLY A 1 103 ? -2.054 5.046 -10.577 1.00 92.31 103 GLY A O 1
ATOM 816 N N . TYR A 1 104 ? -1.864 3.823 -12.480 1.00 95.56 104 TYR A N 1
ATOM 817 C CA . TYR A 1 104 ? -1.264 4.833 -13.356 1.00 95.56 104 TYR A CA 1
ATOM 818 C C . TYR A 1 104 ? -2.163 6.069 -13.503 1.00 95.56 104 TYR A C 1
ATOM 820 O O . TYR A 1 104 ? -3.381 5.906 -13.586 1.00 95.56 104 TYR A O 1
ATOM 828 N N . MET A 1 105 ? -1.573 7.270 -13.560 1.00 95.50 105 MET A N 1
ATOM 829 C CA . MET A 1 105 ? -2.296 8.553 -13.686 1.00 95.50 105 MET A CA 1
ATOM 830 C C . MET A 1 105 ? -3.466 8.690 -12.689 1.00 95.50 105 MET A C 1
ATOM 832 O O . MET A 1 105 ? -4.566 9.117 -13.031 1.00 95.50 105 MET A O 1
ATOM 836 N N . SER A 1 106 ? -3.239 8.246 -11.451 1.00 94.56 106 SER A N 1
ATOM 837 C CA . SER A 1 106 ? -4.211 8.252 -10.356 1.00 94.56 106 SER A CA 1
ATOM 838 C C . SER A 1 106 ? -3.503 8.603 -9.044 1.00 94.56 106 SER A C 1
ATOM 840 O O . SER A 1 106 ? -2.278 8.736 -8.987 1.00 94.56 106 SER A O 1
ATOM 842 N N . GLN A 1 107 ? -4.297 8.768 -7.992 1.00 97.88 107 GLN A N 1
ATOM 843 C CA . GLN A 1 107 ? -3.903 9.291 -6.687 1.00 97.88 107 GLN A CA 1
ATOM 844 C C . GLN A 1 107 ? -4.704 8.625 -5.562 1.00 97.88 107 GLN A C 1
ATOM 846 O O . GLN A 1 107 ? -5.772 8.060 -5.819 1.00 97.88 107 GLN A O 1
ATOM 851 N N . GLY 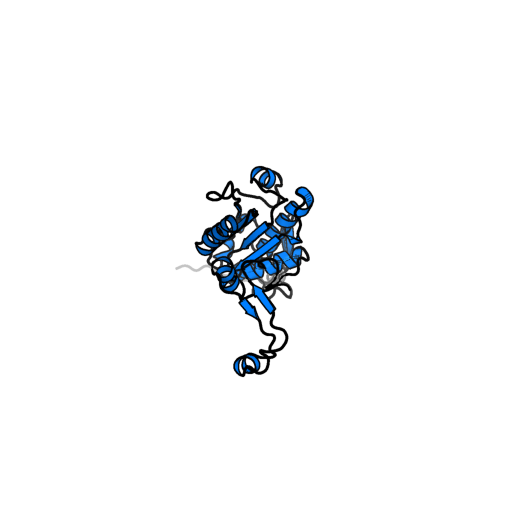A 1 108 ? -4.191 8.662 -4.328 1.00 94.31 108 GLY A N 1
ATOM 852 C CA . GLY A 1 108 ? -4.812 7.982 -3.177 1.00 94.31 108 GLY A CA 1
ATOM 853 C C . GLY A 1 108 ? -6.096 8.630 -2.645 1.00 94.31 108 GLY A C 1
ATOM 854 O O . GLY A 1 108 ? -6.795 8.021 -1.844 1.00 94.31 108 GLY A O 1
ATOM 855 N N . ASP A 1 109 ? -6.424 9.836 -3.108 1.00 96.06 109 ASP A N 1
ATOM 856 C CA . ASP A 1 109 ? -7.647 10.584 -2.792 1.00 96.06 109 ASP A CA 1
ATOM 857 C C . ASP A 1 109 ? -8.626 10.679 -3.980 1.00 96.06 109 ASP A C 1
ATOM 859 O O . ASP A 1 109 ? -9.585 11.442 -3.927 1.00 96.06 109 ASP A O 1
ATOM 863 N N . ALA A 1 110 ? -8.413 9.898 -5.048 1.00 93.25 110 ALA A N 1
ATOM 864 C CA . ALA A 1 110 ? -9.347 9.833 -6.171 1.00 93.25 110 ALA A CA 1
ATOM 865 C C . ALA A 1 110 ? -10.717 9.280 -5.732 1.00 93.25 110 ALA A C 1
ATOM 867 O O . ALA A 1 110 ? -10.781 8.381 -4.891 1.00 93.25 110 ALA A O 1
ATOM 868 N N . ASP A 1 111 ? -11.800 9.747 -6.364 1.00 93.69 111 ASP A N 1
ATOM 869 C CA . ASP A 1 111 ? -13.190 9.441 -5.981 1.00 93.69 111 ASP A CA 1
ATOM 870 C C . ASP A 1 111 ? -13.450 7.953 -5.723 1.00 93.69 111 ASP A C 1
ATOM 872 O O . ASP A 1 111 ? -14.082 7.593 -4.735 1.00 93.69 111 ASP A O 1
ATOM 876 N N . TRP A 1 112 ? -12.938 7.057 -6.573 1.00 87.88 112 TRP A N 1
ATOM 877 C CA . TRP A 1 112 ? -13.137 5.615 -6.400 1.00 87.88 112 TRP A CA 1
ATOM 878 C C . TRP A 1 112 ? -12.434 5.053 -5.151 1.00 87.88 112 TRP A C 1
ATOM 880 O O . TRP A 1 112 ? -12.965 4.135 -4.527 1.00 87.88 112 TRP A O 1
ATOM 890 N N . VAL A 1 113 ? -11.282 5.611 -4.757 1.00 92.88 113 VAL A N 1
ATOM 891 C CA . VAL A 1 113 ? -10.555 5.225 -3.536 1.00 92.88 113 VAL A CA 1
ATOM 892 C C . VAL A 1 113 ? -11.332 5.693 -2.312 1.00 92.88 113 VAL A C 1
ATOM 894 O O . VAL A 1 113 ? -11.562 4.907 -1.394 1.00 92.88 113 VAL A O 1
ATOM 897 N N . ILE A 1 114 ? -11.790 6.948 -2.320 1.00 95.50 114 ILE A N 1
ATOM 898 C CA . ILE A 1 114 ? -12.569 7.538 -1.225 1.00 95.50 114 ILE A CA 1
ATOM 899 C C . ILE A 1 114 ? -13.914 6.817 -1.067 1.00 95.50 114 ILE A C 1
ATOM 901 O O . ILE A 1 114 ? -14.224 6.352 0.030 1.00 95.50 114 ILE A O 1
ATOM 905 N N . ASN A 1 115 ? -14.655 6.616 -2.160 1.00 91.94 115 ASN A N 1
ATOM 906 C CA . ASN A 1 115 ? -15.929 5.894 -2.165 1.00 91.94 115 ASN A CA 1
ATOM 907 C C . ASN A 1 115 ? -15.771 4.445 -1.681 1.00 91.94 115 ASN A C 1
ATOM 909 O O . ASN A 1 115 ? -16.583 3.973 -0.885 1.00 91.94 115 ASN A O 1
ATOM 913 N N . MET A 1 116 ? -14.713 3.736 -2.101 1.00 89.81 116 MET A N 1
ATOM 914 C CA . MET A 1 116 ? -14.440 2.382 -1.609 1.00 89.81 116 MET A CA 1
ATOM 915 C C . MET A 1 116 ? -14.035 2.376 -0.128 1.00 89.81 116 MET A C 1
ATOM 917 O O . MET A 1 116 ? -14.508 1.523 0.624 1.00 89.81 116 MET A O 1
ATOM 921 N N . LYS A 1 117 ? -13.220 3.338 0.322 1.00 95.69 117 LYS A N 1
ATOM 922 C CA . LYS A 1 117 ? -12.863 3.518 1.738 1.00 95.69 117 LYS A CA 1
ATOM 923 C C . LYS A 1 117 ? -14.109 3.752 2.597 1.00 95.69 117 LYS A C 1
ATOM 925 O O . LYS A 1 117 ? -14.277 3.077 3.612 1.00 95.69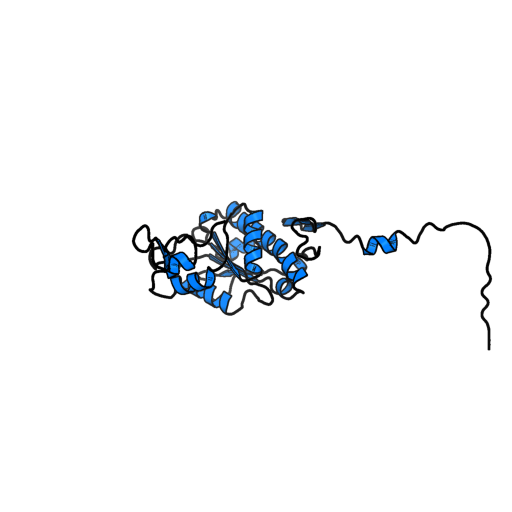 117 LYS A O 1
ATOM 930 N N . ASP A 1 118 ? -15.006 4.647 2.189 1.00 95.06 118 ASP A N 1
ATOM 931 C CA . ASP A 1 118 ? -16.237 4.928 2.937 1.00 95.06 118 ASP A CA 1
ATOM 932 C C . ASP A 1 118 ? -17.214 3.744 2.920 1.00 95.06 118 ASP A C 1
ATOM 934 O O . ASP A 1 118 ? -17.750 3.393 3.973 1.00 95.06 118 ASP A O 1
ATOM 938 N N . ALA A 1 119 ? -17.367 3.048 1.788 1.00 92.12 119 ALA A N 1
ATOM 939 C CA . ALA A 1 119 ? -18.167 1.823 1.708 1.00 92.12 119 ALA A CA 1
ATOM 940 C C . ALA A 1 119 ? -17.636 0.714 2.639 1.00 92.12 119 ALA A C 1
ATOM 942 O O . ALA A 1 119 ? -18.420 0.056 3.328 1.00 92.12 119 ALA A O 1
ATOM 943 N N . LEU A 1 120 ? -16.313 0.532 2.726 1.00 91.25 120 LEU A N 1
ATOM 944 C CA . LEU A 1 120 ? -15.686 -0.415 3.656 1.00 91.25 120 LEU A CA 1
ATOM 945 C C . LEU A 1 120 ? -15.948 -0.026 5.121 1.00 91.25 120 LEU A C 1
ATOM 947 O O . LEU A 1 120 ? -16.416 -0.861 5.895 1.00 91.25 120 LEU A O 1
ATOM 951 N N . LEU A 1 121 ? -15.720 1.239 5.493 1.00 94.94 121 LEU A N 1
ATOM 952 C CA . LEU A 1 121 ? -15.941 1.752 6.856 1.00 94.94 121 LEU A CA 1
ATOM 953 C C . LEU A 1 121 ? -17.425 1.764 7.272 1.00 94.94 121 LEU A C 1
ATOM 955 O O . LEU A 1 121 ? -17.742 1.698 8.466 1.00 94.94 121 LEU A O 1
ATOM 959 N N . GLN A 1 122 ? -18.341 1.846 6.304 1.00 93.56 122 GLN A N 1
ATOM 960 C CA . GLN A 1 122 ? -19.775 1.646 6.510 1.00 93.56 122 GLN A CA 1
ATOM 961 C C . GLN A 1 122 ? -20.100 0.160 6.722 1.00 93.56 122 GLN A C 1
ATOM 963 O O . GLN A 1 122 ? -20.821 -0.176 7.663 1.00 93.56 122 GLN A O 1
ATOM 968 N N . LYS A 1 123 ? -19.545 -0.734 5.893 1.00 89.88 123 LYS A N 1
ATOM 969 C CA . LYS A 1 123 ? -19.830 -2.178 5.910 1.00 89.88 123 LYS A CA 1
ATOM 970 C C . LYS A 1 123 ? -19.311 -2.893 7.161 1.00 89.88 123 LYS A C 1
ATOM 972 O O . LYS A 1 123 ? -19.996 -3.782 7.661 1.00 89.88 123 LYS A O 1
ATOM 977 N N . GLY A 1 124 ? -18.135 -2.521 7.666 1.00 89.69 124 GLY A N 1
ATOM 978 C CA . GLY A 1 124 ? -17.488 -3.173 8.809 1.00 89.69 124 GLY A CA 1
ATOM 979 C C . GLY A 1 124 ? -16.643 -2.215 9.644 1.00 89.69 124 GLY A C 1
ATOM 980 O O . GLY A 1 124 ? -16.480 -1.046 9.294 1.00 89.69 124 GLY A O 1
ATOM 981 N N . ASP A 1 125 ? -16.164 -2.691 10.793 1.00 95.44 125 ASP A N 1
ATOM 982 C CA . ASP A 1 125 ? -15.169 -1.973 11.592 1.00 95.44 125 ASP A CA 1
ATOM 983 C C . ASP A 1 125 ? -13.787 -2.460 11.152 1.00 95.44 125 ASP A C 1
ATOM 985 O O . ASP A 1 125 ? -13.362 -3.562 11.496 1.00 95.44 125 ASP A O 1
ATOM 989 N N . PHE A 1 126 ? -13.150 -1.677 10.286 1.00 96.50 126 PHE A N 1
ATOM 990 C CA . PHE A 1 126 ? -11.911 -2.037 9.607 1.00 96.50 126 PHE A CA 1
ATOM 991 C C . PHE A 1 126 ? -10.860 -0.949 9.797 1.00 96.50 126 PHE A C 1
ATOM 993 O O . PHE A 1 126 ? -11.181 0.241 9.871 1.00 96.50 126 PHE A O 1
ATOM 1000 N N . ASN A 1 127 ? -9.602 -1.371 9.754 1.00 98.19 127 ASN A N 1
ATOM 1001 C CA . ASN A 1 127 ? -8.494 -0.496 9.403 1.00 98.19 127 ASN A CA 1
ATOM 1002 C C . ASN A 1 127 ? -8.499 -0.354 7.874 1.00 98.19 127 ASN A C 1
ATOM 1004 O O . ASN A 1 127 ? -8.356 -1.360 7.177 1.00 98.19 127 ASN A O 1
ATOM 1008 N N . VAL A 1 128 ? -8.675 0.849 7.326 1.00 98.25 128 VAL A N 1
ATOM 1009 C CA . VAL A 1 128 ? -8.619 1.079 5.871 1.00 98.25 128 VAL A CA 1
ATOM 1010 C C . VAL A 1 128 ? -7.433 1.974 5.545 1.00 98.25 128 VAL A C 1
ATOM 1012 O O . VAL A 1 128 ? -7.442 3.158 5.858 1.00 98.25 128 VAL A O 1
ATOM 1015 N N . MET A 1 129 ? -6.408 1.411 4.914 1.00 98.56 129 MET A N 1
ATOM 1016 C CA . MET A 1 129 ? -5.191 2.122 4.528 1.00 98.56 129 MET A CA 1
ATOM 1017 C C . MET A 1 129 ? -5.241 2.467 3.039 1.00 98.56 129 MET A C 1
ATOM 1019 O O . MET A 1 129 ? -5.224 1.569 2.200 1.00 98.56 129 MET A O 1
ATOM 1023 N N . THR A 1 130 ? -5.272 3.749 2.685 1.00 98.44 130 THR A N 1
ATOM 1024 C CA . THR A 1 130 ? -5.095 4.182 1.291 1.00 98.44 130 THR A CA 1
ATOM 1025 C C . THR A 1 130 ? -3.619 4.437 1.012 1.00 98.44 130 THR A C 1
ATOM 1027 O O . THR A 1 130 ? -2.956 5.128 1.789 1.00 98.44 130 THR A O 1
ATOM 1030 N N . VAL A 1 131 ? -3.122 3.933 -0.113 1.00 98.56 131 VAL A N 1
ATOM 1031 C CA . VAL A 1 131 ? -1.756 4.164 -0.590 1.00 98.56 131 VAL A CA 1
ATOM 1032 C C . VAL A 1 131 ? -1.784 5.238 -1.666 1.00 98.56 131 VAL A C 1
ATOM 1034 O O . VAL A 1 131 ? -2.298 5.007 -2.761 1.00 98.56 131 VAL A O 1
ATOM 1037 N N . ASP A 1 132 ? -1.191 6.388 -1.370 1.00 98.50 132 ASP A N 1
ATOM 1038 C CA . ASP A 1 132 ? -0.987 7.482 -2.311 1.00 98.50 132 ASP A CA 1
ATOM 1039 C C . ASP A 1 132 ? 0.470 7.509 -2.788 1.00 98.50 132 ASP A C 1
ATOM 1041 O O . ASP A 1 132 ? 1.371 7.920 -2.061 1.00 98.50 132 ASP A O 1
ATOM 1045 N N . TRP A 1 133 ? 0.702 7.067 -4.021 1.00 98.44 133 TRP A N 1
ATOM 1046 C CA . TRP A 1 133 ? 2.002 7.071 -4.699 1.00 98.44 133 TRP A CA 1
ATOM 1047 C C . TRP A 1 133 ? 1.956 7.931 -5.974 1.00 98.44 133 TRP A C 1
ATOM 1049 O O . TRP A 1 133 ? 2.669 7.672 -6.949 1.00 98.44 133 TRP A O 1
ATOM 1059 N N . ARG A 1 134 ? 1.093 8.963 -5.989 1.00 98.56 134 ARG A N 1
ATOM 1060 C CA . ARG A 1 134 ? 0.763 9.756 -7.187 1.00 98.56 134 ARG A CA 1
ATOM 1061 C C . ARG A 1 134 ? 1.977 10.322 -7.927 1.00 98.56 134 ARG A C 1
ATOM 1063 O O . ARG A 1 134 ? 1.944 10.358 -9.153 1.00 98.56 134 ARG A O 1
ATOM 1070 N N . ILE A 1 135 ? 3.049 10.700 -7.225 1.00 98.38 135 ILE A N 1
ATOM 1071 C CA . ILE A 1 135 ? 4.275 11.238 -7.843 1.00 98.38 135 ILE A CA 1
ATOM 1072 C C . ILE A 1 135 ? 4.941 10.194 -8.750 1.00 98.38 135 ILE A C 1
ATOM 1074 O O . ILE A 1 135 ? 5.329 10.515 -9.871 1.00 98.38 135 ILE A O 1
ATOM 1078 N N . GLY A 1 136 ? 5.002 8.933 -8.309 1.00 97.56 136 GLY A N 1
ATOM 1079 C CA . GLY A 1 136 ? 5.485 7.810 -9.116 1.00 97.56 136 GLY A CA 1
ATOM 1080 C C . GLY A 1 136 ? 4.503 7.364 -10.200 1.00 97.56 136 GLY A C 1
ATOM 1081 O O . GLY A 1 136 ? 4.930 6.948 -11.276 1.00 97.56 136 GLY A O 1
ATOM 1082 N N . ALA A 1 137 ? 3.197 7.466 -9.940 1.00 97.31 137 ALA A N 1
ATOM 1083 C CA . ALA A 1 137 ? 2.147 7.019 -10.858 1.00 97.31 137 ALA A CA 1
ATOM 1084 C C . ALA A 1 137 ? 1.919 7.940 -12.070 1.00 97.31 137 ALA A C 1
ATOM 1086 O O . ALA A 1 137 ? 1.333 7.491 -13.054 1.00 97.31 137 ALA A O 1
ATOM 1087 N N . HIS A 1 138 ? 2.360 9.202 -12.001 1.00 98.00 138 HIS A N 1
ATOM 1088 C CA . HIS A 1 138 ? 2.271 10.189 -13.090 1.00 98.00 138 HIS A CA 1
ATOM 1089 C C . HIS A 1 138 ? 3.569 10.326 -13.909 1.00 98.00 138 HIS A C 1
ATOM 1091 O O . HIS A 1 138 ? 3.666 11.184 -14.787 1.00 98.00 138 HIS A O 1
ATOM 1097 N N . LYS A 1 139 ? 4.581 9.488 -13.644 1.00 97.00 139 LYS A N 1
ATOM 1098 C CA . LYS A 1 139 ? 5.782 9.376 -14.488 1.00 97.00 139 LYS A CA 1
ATOM 1099 C C . LYS A 1 139 ? 5.418 8.767 -15.849 1.00 97.00 139 LYS A C 1
ATOM 1101 O O . LYS A 1 139 ? 4.308 8.287 -16.051 1.00 97.00 139 LYS A O 1
ATOM 1106 N N . ILE A 1 140 ? 6.371 8.712 -16.781 1.00 95.00 140 ILE A N 1
ATOM 1107 C CA . ILE A 1 140 ? 6.202 7.910 -18.005 1.00 95.00 140 ILE A CA 1
ATOM 1108 C C . ILE A 1 140 ? 5.925 6.439 -17.651 1.00 95.00 140 ILE A C 1
ATOM 1110 O O . ILE A 1 140 ? 6.462 5.926 -16.669 1.00 95.00 140 ILE A O 1
ATOM 1114 N N . TYR A 1 141 ? 5.117 5.747 -18.460 1.00 93.81 141 TYR A N 1
ATOM 1115 C CA . TYR A 1 141 ? 4.586 4.415 -18.133 1.00 93.81 141 TYR A CA 1
ATOM 1116 C C . TYR A 1 141 ? 5.653 3.389 -17.704 1.00 93.81 141 TYR A C 1
ATOM 1118 O O . TYR A 1 141 ? 5.435 2.646 -16.750 1.00 93.81 141 TYR A O 1
ATOM 1126 N N . ASN A 1 142 ? 6.828 3.385 -18.342 1.00 92.69 142 ASN A N 1
ATOM 1127 C CA . ASN A 1 142 ? 7.937 2.486 -17.994 1.00 92.69 142 ASN A CA 1
ATOM 1128 C C . ASN A 1 142 ? 8.476 2.746 -16.576 1.00 92.69 142 ASN A C 1
ATOM 1130 O O . ASN A 1 142 ? 8.679 1.804 -15.812 1.00 92.69 142 ASN A O 1
ATOM 1134 N N . GLN A 1 143 ? 8.639 4.020 -16.206 1.00 95.56 143 GLN A N 1
ATOM 1135 C CA . GLN A 1 143 ? 9.076 4.430 -14.870 1.00 95.56 143 GLN A CA 1
ATOM 1136 C C . GLN A 1 143 ? 7.986 4.161 -13.831 1.00 95.56 143 GLN A C 1
ATOM 1138 O O . GLN A 1 143 ? 8.267 3.569 -12.796 1.00 95.56 143 GLN A O 1
ATOM 1143 N N . ALA A 1 144 ? 6.726 4.498 -14.127 1.00 96.00 144 ALA A N 1
ATOM 1144 C CA . ALA A 1 144 ? 5.603 4.187 -13.244 1.00 96.00 144 ALA A CA 1
ATOM 1145 C C . ALA A 1 144 ? 5.468 2.671 -13.001 1.00 96.00 144 ALA A C 1
ATOM 1147 O O . ALA A 1 144 ? 5.221 2.249 -11.873 1.00 96.00 144 ALA A O 1
ATOM 1148 N N . THR A 1 145 ? 5.705 1.850 -14.032 1.00 94.44 145 THR A N 1
ATOM 1149 C CA . THR A 1 145 ? 5.753 0.383 -13.932 1.00 94.44 145 THR A CA 1
ATOM 1150 C C . THR A 1 145 ? 6.923 -0.075 -13.061 1.00 94.44 145 THR A C 1
ATOM 1152 O O . THR A 1 145 ? 6.713 -0.879 -12.156 1.00 94.44 145 THR A O 1
ATOM 1155 N N . ALA A 1 146 ? 8.136 0.457 -13.252 1.00 94.81 146 ALA A N 1
ATOM 1156 C CA . ALA A 1 146 ? 9.285 0.138 -12.399 1.00 94.81 146 ALA A CA 1
ATOM 1157 C C . ALA A 1 146 ? 9.033 0.507 -10.923 1.00 94.81 146 ALA A C 1
ATOM 1159 O O . ALA A 1 146 ? 9.296 -0.297 -10.026 1.00 94.81 146 ALA A O 1
ATOM 1160 N N . ASN A 1 147 ? 8.441 1.681 -10.682 1.00 97.31 147 ASN A N 1
ATOM 1161 C CA . ASN A 1 147 ? 8.117 2.214 -9.358 1.00 97.31 147 ASN A CA 1
ATOM 1162 C C . ASN A 1 147 ? 7.148 1.318 -8.565 1.00 97.31 147 ASN A C 1
ATOM 1164 O O . ASN A 1 147 ? 7.257 1.267 -7.341 1.00 97.31 147 ASN A O 1
ATOM 1168 N N . THR A 1 148 ? 6.261 0.551 -9.222 1.00 95.69 148 THR A N 1
ATOM 1169 C CA . THR A 1 148 ? 5.360 -0.402 -8.529 1.00 95.69 148 THR A CA 1
ATOM 1170 C C . THR A 1 148 ? 6.106 -1.400 -7.639 1.00 95.69 148 THR A C 1
ATOM 1172 O O . THR A 1 148 ? 5.585 -1.790 -6.594 1.00 95.69 148 THR A O 1
ATOM 1175 N N . ARG A 1 149 ? 7.346 -1.768 -7.998 1.00 95.00 149 ARG A N 1
ATOM 1176 C CA . ARG A 1 149 ? 8.200 -2.661 -7.201 1.00 95.00 149 ARG A CA 1
ATOM 1177 C C . ARG A 1 149 ? 8.584 -2.020 -5.871 1.00 95.00 149 ARG A C 1
ATOM 1179 O O . ARG A 1 149 ? 8.454 -2.662 -4.833 1.00 95.00 149 ARG A O 1
ATOM 1186 N N . LEU A 1 150 ? 9.004 -0.752 -5.883 1.00 96.94 150 LEU A N 1
ATOM 1187 C CA . LEU A 1 150 ? 9.351 -0.042 -4.652 1.00 96.94 150 LEU A CA 1
ATOM 1188 C C . LEU A 1 150 ? 8.113 0.242 -3.798 1.00 96.94 150 LEU A C 1
ATOM 1190 O O . LEU A 1 150 ? 8.149 0.019 -2.591 1.00 96.94 150 LEU A O 1
ATOM 1194 N N . VAL A 1 151 ? 7.008 0.680 -4.412 1.00 98.12 151 VAL A N 1
ATOM 1195 C CA . VAL A 1 151 ? 5.739 0.888 -3.693 1.00 98.12 151 VAL A CA 1
ATOM 1196 C C . VAL A 1 151 ? 5.294 -0.420 -3.026 1.00 98.12 151 VAL A C 1
ATOM 1198 O O . VAL A 1 151 ? 4.880 -0.410 -1.868 1.00 98.12 151 VAL A O 1
ATOM 1201 N N . GLY A 1 152 ? 5.460 -1.556 -3.713 1.00 96.19 152 GLY A N 1
ATOM 1202 C CA . GLY A 1 152 ? 5.202 -2.882 -3.162 1.00 96.19 152 GLY A CA 1
ATOM 1203 C C . GLY A 1 152 ? 6.084 -3.203 -1.956 1.00 96.19 152 GLY A C 1
ATOM 1204 O O . GLY A 1 152 ? 5.560 -3.620 -0.930 1.00 96.19 152 GLY A O 1
ATOM 1205 N N . ALA A 1 153 ? 7.392 -2.940 -2.030 1.00 96.19 153 ALA A N 1
ATOM 1206 C CA . ALA A 1 153 ? 8.317 -3.157 -0.915 1.00 96.19 153 ALA A CA 1
ATOM 1207 C C . ALA A 1 153 ? 8.018 -2.258 0.301 1.00 96.19 153 ALA A C 1
ATOM 1209 O O . ALA A 1 153 ? 8.069 -2.724 1.437 1.00 96.19 153 ALA A O 1
ATOM 1210 N N . VAL A 1 154 ? 7.651 -0.991 0.078 1.00 97.62 154 VAL A N 1
ATOM 1211 C CA . VAL A 1 154 ? 7.260 -0.047 1.143 1.00 97.62 154 VAL A CA 1
ATOM 1212 C C . VAL A 1 154 ? 6.020 -0.535 1.891 1.00 97.62 154 VAL A C 1
ATOM 1214 O O . VAL A 1 154 ? 6.006 -0.557 3.123 1.00 97.62 154 VAL A O 1
ATOM 1217 N N . ILE A 1 155 ? 4.988 -0.978 1.168 1.00 97.19 155 ILE A N 1
ATOM 1218 C CA . ILE A 1 155 ? 3.778 -1.514 1.803 1.00 97.19 155 ILE A CA 1
ATOM 1219 C C . ILE A 1 155 ? 4.076 -2.869 2.456 1.00 97.19 155 ILE A C 1
ATOM 1221 O O . ILE A 1 155 ? 3.636 -3.098 3.576 1.00 97.19 155 ILE A O 1
ATOM 1225 N N . ALA A 1 156 ? 4.864 -3.742 1.822 1.00 93.88 156 ALA A N 1
ATOM 1226 C CA . ALA A 1 156 ? 5.287 -5.019 2.399 1.00 93.88 156 ALA A CA 1
ATOM 1227 C C . ALA A 1 156 ? 5.982 -4.827 3.756 1.00 93.88 156 ALA A C 1
ATOM 1229 O O . ALA A 1 156 ? 5.607 -5.467 4.742 1.00 93.88 156 ALA A O 1
ATOM 1230 N N . ARG A 1 157 ? 6.912 -3.865 3.832 1.00 95.19 157 ARG A N 1
ATOM 1231 C CA . ARG A 1 157 ? 7.595 -3.464 5.066 1.00 95.19 157 ARG A CA 1
ATOM 1232 C C . ARG A 1 157 ? 6.626 -2.914 6.116 1.00 95.19 157 ARG A C 1
ATOM 1234 O O . ARG A 1 157 ? 6.733 -3.309 7.273 1.00 95.19 157 ARG A O 1
ATOM 1241 N N . MET A 1 158 ? 5.657 -2.081 5.724 1.00 96.12 158 MET A N 1
ATOM 1242 C CA . MET A 1 158 ? 4.593 -1.612 6.624 1.00 96.12 158 MET A CA 1
ATOM 1243 C C . MET A 1 158 ? 3.766 -2.781 7.183 1.00 96.12 158 MET A C 1
ATOM 1245 O O . MET A 1 158 ? 3.520 -2.828 8.384 1.00 96.12 158 MET A O 1
ATOM 1249 N N . LEU A 1 159 ? 3.360 -3.745 6.349 1.00 94.38 159 LEU A N 1
ATOM 1250 C CA . LEU A 1 159 ? 2.597 -4.911 6.808 1.00 94.38 159 LEU A CA 1
ATOM 1251 C C . LEU A 1 159 ? 3.404 -5.783 7.779 1.00 94.38 159 LEU A C 1
ATOM 1253 O O . LEU A 1 159 ? 2.830 -6.294 8.736 1.00 94.38 159 LEU A O 1
ATOM 1257 N N . ASN A 1 160 ? 4.720 -5.902 7.581 1.00 91.81 160 ASN A N 1
ATOM 1258 C CA . ASN A 1 160 ? 5.592 -6.620 8.513 1.00 91.81 160 ASN A CA 1
ATOM 1259 C C . ASN A 1 160 ? 5.710 -5.881 9.854 1.00 91.81 160 ASN A C 1
ATOM 1261 O O . ASN A 1 160 ? 5.551 -6.513 10.887 1.00 91.81 160 ASN A O 1
ATOM 1265 N N . VAL A 1 161 ? 5.832 -4.546 9.866 1.00 93.81 161 VAL A N 1
ATOM 1266 C CA . VAL A 1 161 ? 5.730 -3.751 11.112 1.00 93.81 161 VAL A CA 1
ATOM 1267 C C . VAL A 1 161 ? 4.384 -3.986 11.813 1.00 93.81 161 VAL A C 1
ATOM 1269 O O . VAL A 1 161 ? 4.355 -4.254 13.009 1.00 93.81 161 VAL A O 1
ATOM 1272 N N . LEU A 1 162 ? 3.256 -3.966 11.091 1.00 94.81 162 LEU A N 1
ATOM 1273 C CA . LEU A 1 162 ? 1.937 -4.235 11.689 1.00 94.81 162 LEU A CA 1
ATOM 1274 C C . LEU A 1 162 ? 1.809 -5.664 12.245 1.00 94.81 162 LEU A C 1
ATOM 1276 O O . LEU A 1 162 ? 1.133 -5.875 13.252 1.00 94.81 162 LEU A O 1
ATOM 1280 N N . LYS A 1 163 ? 2.428 -6.650 11.599 1.00 92.06 163 LYS A N 1
ATOM 1281 C CA . LYS A 1 163 ? 2.460 -8.041 12.057 1.00 92.06 163 LYS A CA 1
ATOM 1282 C C . LYS A 1 163 ? 3.334 -8.196 13.302 1.00 92.06 163 LYS A C 1
ATOM 1284 O O . LYS A 1 163 ? 2.848 -8.676 14.323 1.00 92.06 163 LYS A O 1
ATOM 1289 N N . ASP A 1 164 ? 4.588 -7.772 13.210 1.00 91.88 164 ASP A N 1
ATOM 1290 C CA . ASP A 1 164 ? 5.639 -8.091 14.173 1.00 91.88 164 ASP A CA 1
ATOM 1291 C C . ASP A 1 164 ? 5.551 -7.201 15.430 1.00 91.88 164 ASP A C 1
ATOM 1293 O O . ASP A 1 164 ? 5.668 -7.713 16.543 1.00 91.88 164 ASP A O 1
ATOM 1297 N N . ASP A 1 165 ? 5.249 -5.903 15.275 1.00 94.06 165 ASP A N 1
ATOM 1298 C CA . ASP A 1 165 ? 5.197 -4.939 16.390 1.00 94.06 165 ASP A CA 1
ATOM 1299 C C . ASP A 1 165 ? 3.775 -4.745 16.967 1.00 94.06 165 ASP A C 1
ATOM 1301 O O . ASP A 1 165 ? 3.627 -4.318 18.114 1.00 94.06 165 ASP A O 1
ATOM 1305 N N . PHE A 1 166 ? 2.717 -5.043 16.194 1.00 94.50 166 PHE A N 1
ATOM 1306 C CA . PHE A 1 166 ? 1.312 -4.797 16.585 1.00 94.50 166 PHE A CA 1
ATOM 1307 C C . PHE A 1 166 ? 0.421 -6.049 16.610 1.00 94.50 166 PHE A C 1
ATOM 1309 O O . PHE A 1 166 ? -0.751 -5.950 16.986 1.00 94.50 166 PHE A O 1
ATOM 1316 N N . GLY A 1 167 ? 0.938 -7.222 16.234 1.00 90.81 167 GLY A N 1
ATOM 1317 C CA . GLY A 1 167 ? 0.188 -8.481 16.268 1.00 90.81 167 GLY A CA 1
ATOM 1318 C C . GLY A 1 167 ? -0.937 -8.576 15.231 1.00 90.81 167 GLY A C 1
ATOM 1319 O O . GLY A 1 167 ? -1.965 -9.192 15.503 1.00 90.81 167 GLY A O 1
ATOM 1320 N N . CYS A 1 168 ? -0.787 -7.947 14.060 1.00 90.31 168 CYS A N 1
ATOM 1321 C CA . CYS A 1 168 ? -1.751 -8.069 12.963 1.00 90.31 168 CYS A CA 1
ATOM 1322 C C . CYS A 1 168 ? -1.858 -9.521 12.466 1.00 90.31 168 CYS A C 1
ATOM 1324 O O . CYS A 1 168 ? -0.870 -10.098 12.006 1.00 90.31 168 CYS A O 1
ATOM 1326 N N . ASP A 1 169 ? -3.069 -10.089 12.478 1.00 84.88 169 ASP A N 1
ATOM 1327 C CA . ASP A 1 169 ? -3.348 -11.342 11.773 1.00 84.88 169 ASP A CA 1
ATOM 1328 C C . ASP A 1 169 ? -3.289 -11.115 10.257 1.00 84.88 169 ASP A C 1
ATOM 1330 O O . ASP A 1 169 ? -4.162 -10.465 9.668 1.00 84.88 169 ASP A O 1
ATOM 1334 N N . THR A 1 170 ? -2.280 -11.703 9.612 1.00 81.25 170 THR A N 1
ATOM 1335 C CA . THR A 1 170 ? -2.061 -11.597 8.167 1.00 81.25 170 THR A CA 1
ATOM 1336 C C . THR A 1 170 ? -3.209 -12.169 7.340 1.00 81.25 170 THR A C 1
ATOM 1338 O O . THR A 1 170 ? -3.424 -11.707 6.222 1.00 81.25 170 THR A O 1
ATOM 1341 N N . ASN A 1 171 ? -3.994 -13.108 7.882 1.00 81.12 171 ASN A N 1
ATOM 1342 C CA . ASN A 1 171 ? -5.167 -13.666 7.199 1.00 81.12 171 ASN A CA 1
ATOM 1343 C C . ASN A 1 171 ? -6.331 -12.660 7.108 1.00 81.12 171 ASN A C 1
ATOM 1345 O O . ASN A 1 171 ? -7.226 -12.812 6.277 1.00 81.12 171 ASN A O 1
ATOM 1349 N N . SER A 1 172 ? -6.319 -11.613 7.939 1.00 81.75 172 SER A N 1
ATOM 1350 C CA . SER A 1 172 ? -7.333 -10.552 7.950 1.00 81.75 172 SER A CA 1
ATOM 1351 C C . SER A 1 172 ? -7.050 -9.412 6.952 1.00 81.75 172 SER A C 1
ATOM 1353 O O . SER A 1 172 ? -7.931 -8.577 6.688 1.00 81.75 172 SER A O 1
ATOM 1355 N N . ILE A 1 173 ? -5.840 -9.373 6.378 1.00 86.81 173 ILE A N 1
ATOM 1356 C CA . ILE A 1 173 ? -5.375 -8.341 5.443 1.00 86.81 173 ILE A CA 1
ATOM 1357 C C . ILE A 1 173 ? -5.949 -8.613 4.049 1.00 86.81 173 ILE A C 1
ATOM 1359 O O . ILE A 1 173 ? -5.691 -9.656 3.457 1.00 86.81 173 ILE A O 1
ATOM 1363 N N . HIS A 1 174 ? -6.697 -7.664 3.479 1.00 86.88 174 HIS A N 1
ATOM 1364 C CA . HIS A 1 174 ? -7.059 -7.701 2.055 1.00 86.88 174 HIS A CA 1
ATOM 1365 C C . HIS A 1 174 ? -6.386 -6.538 1.323 1.00 86.88 174 HIS A C 1
ATOM 1367 O O . HIS A 1 174 ? -6.516 -5.387 1.745 1.00 86.88 174 HIS A O 1
ATOM 1373 N N . ILE A 1 175 ? -5.727 -6.821 0.201 1.00 90.75 175 ILE A N 1
ATOM 1374 C CA . ILE A 1 175 ? -5.099 -5.811 -0.657 1.00 90.75 175 ILE A CA 1
ATOM 1375 C C . ILE A 1 175 ? -5.951 -5.642 -1.918 1.00 90.75 175 ILE A C 1
ATOM 1377 O O . ILE A 1 175 ? -6.232 -6.609 -2.622 1.00 90.75 175 ILE A O 1
ATOM 1381 N N . ILE A 1 176 ? -6.370 -4.411 -2.203 1.00 88.50 176 ILE A N 1
ATOM 1382 C CA . ILE A 1 176 ? -7.238 -4.053 -3.325 1.00 88.50 176 ILE A CA 1
ATOM 1383 C C . ILE A 1 176 ? -6.492 -3.039 -4.193 1.00 88.50 176 ILE A C 1
ATOM 1385 O O . ILE A 1 176 ? -6.401 -1.856 -3.866 1.00 88.50 176 ILE A O 1
ATOM 1389 N N . GLY A 1 177 ? -5.937 -3.515 -5.305 1.00 90.00 177 GLY A N 1
ATOM 1390 C CA . GLY A 1 177 ? -5.208 -2.690 -6.263 1.00 90.00 177 GLY A CA 1
ATOM 1391 C C . GLY A 1 177 ? -5.959 -2.499 -7.581 1.00 90.00 177 GLY A C 1
ATOM 1392 O O . GLY A 1 177 ? -6.568 -3.440 -8.093 1.00 90.00 177 GLY A O 1
ATOM 1393 N N . HIS A 1 178 ? -5.876 -1.299 -8.160 1.00 86.88 178 HIS A N 1
ATOM 1394 C CA . HIS A 1 178 ? -6.403 -0.986 -9.494 1.00 86.88 178 HIS A CA 1
ATOM 1395 C C . HIS A 1 178 ? -5.272 -0.676 -10.491 1.00 86.88 178 HIS A C 1
ATOM 1397 O O . HIS A 1 178 ? -4.349 0.071 -10.168 1.00 86.88 178 HIS A O 1
ATOM 1403 N N . SER A 1 179 ? -5.351 -1.210 -11.720 1.00 92.38 179 SER A N 1
ATOM 1404 C CA . SER A 1 179 ? -4.350 -0.998 -12.785 1.00 92.38 179 SER A CA 1
ATOM 1405 C C . SER A 1 179 ? -2.913 -1.291 -12.291 1.00 92.38 179 SER A C 1
ATOM 1407 O O . SER A 1 179 ? -2.667 -2.394 -11.809 1.00 92.38 179 SER A O 1
ATOM 1409 N N . LEU A 1 180 ? -1.962 -0.351 -12.347 1.00 92.69 180 LEU A N 1
ATOM 1410 C CA . LEU A 1 180 ? -0.607 -0.559 -11.805 1.00 92.69 180 LEU A CA 1
ATOM 1411 C C . LEU A 1 180 ? -0.585 -0.861 -10.295 1.00 92.69 180 LEU A C 1
ATOM 1413 O O . LEU A 1 180 ? 0.215 -1.685 -9.872 1.00 92.69 180 LEU A O 1
ATOM 1417 N N . GLY A 1 181 ? -1.499 -0.308 -9.489 1.00 91.69 181 GLY A N 1
ATOM 1418 C CA . GLY A 1 181 ? -1.614 -0.639 -8.058 1.00 91.69 181 GLY A CA 1
ATOM 1419 C C . GLY A 1 181 ? -1.998 -2.096 -7.804 1.00 91.69 181 GLY A C 1
ATOM 1420 O O . GLY A 1 181 ? -1.782 -2.648 -6.729 1.00 91.69 181 GLY A O 1
ATOM 1421 N N . ALA A 1 182 ? -2.549 -2.734 -8.826 1.00 87.06 182 ALA A N 1
ATOM 1422 C CA . ALA A 1 182 ? -2.918 -4.131 -8.846 1.00 87.06 182 ALA A CA 1
ATOM 1423 C C . ALA A 1 182 ? -1.683 -5.029 -9.107 1.00 87.06 182 ALA A C 1
ATOM 1425 O O . ALA A 1 182 ? -1.514 -6.050 -8.445 1.00 87.06 182 ALA A O 1
ATOM 1426 N N . GLN A 1 183 ? -0.740 -4.578 -9.945 1.00 88.56 183 GLN A N 1
ATOM 1427 C CA . GLN A 1 183 ? 0.605 -5.170 -10.039 1.00 88.56 183 GLN A CA 1
ATOM 1428 C C . GLN A 1 183 ? 1.420 -4.928 -8.758 1.00 88.56 183 GLN A C 1
ATOM 1430 O O . GLN A 1 183 ? 2.063 -5.851 -8.262 1.00 88.56 183 GLN A O 1
ATOM 1435 N N . THR A 1 184 ? 1.329 -3.729 -8.166 1.00 93.88 184 THR A N 1
ATOM 1436 C CA . THR A 1 184 ? 1.901 -3.418 -6.844 1.00 93.88 184 THR A CA 1
ATOM 1437 C C . THR A 1 184 ? 1.428 -4.411 -5.781 1.00 93.88 184 THR A C 1
ATOM 1439 O O . THR A 1 184 ? 2.249 -4.888 -5.004 1.00 93.88 184 THR A O 1
ATOM 1442 N N . ALA A 1 185 ? 0.141 -4.786 -5.773 1.00 88.75 185 ALA A N 1
ATOM 1443 C CA . ALA A 1 185 ? -0.376 -5.817 -4.872 1.00 88.75 185 ALA A CA 1
ATOM 1444 C C . ALA A 1 185 ? 0.358 -7.160 -5.042 1.00 88.75 185 ALA A C 1
ATOM 1446 O O . ALA A 1 185 ? 0.791 -7.743 -4.051 1.00 88.75 185 ALA A O 1
ATOM 1447 N N . GLY A 1 186 ? 0.593 -7.595 -6.285 1.00 83.19 186 GLY A N 1
ATOM 1448 C CA . GLY A 1 186 ? 1.404 -8.782 -6.582 1.00 83.19 186 GLY A CA 1
ATOM 1449 C C . GLY A 1 186 ? 2.846 -8.694 -6.063 1.00 83.19 186 GLY A C 1
ATOM 1450 O O . GLY A 1 186 ? 3.388 -9.696 -5.603 1.00 83.19 186 GLY A O 1
ATOM 1451 N N . TYR A 1 187 ? 3.455 -7.503 -6.058 1.00 87.62 187 TYR A N 1
ATOM 1452 C CA . TYR A 1 187 ? 4.781 -7.305 -5.462 1.00 87.62 187 TYR A CA 1
ATOM 1453 C C . TYR A 1 187 ? 4.771 -7.373 -3.933 1.00 87.62 187 TYR A C 1
ATOM 1455 O O . TYR A 1 187 ? 5.633 -8.041 -3.375 1.00 87.62 187 TYR A O 1
ATOM 1463 N N . ILE A 1 188 ? 3.795 -6.761 -3.249 1.00 88.12 188 ILE A N 1
ATOM 1464 C CA . ILE A 1 188 ? 3.653 -6.881 -1.778 1.00 88.12 188 ILE A CA 1
ATOM 1465 C C . ILE A 1 188 ? 3.604 -8.352 -1.373 1.00 88.12 188 ILE A C 1
ATOM 1467 O O . ILE A 1 188 ? 4.280 -8.792 -0.448 1.00 88.12 188 ILE A O 1
ATOM 1471 N N . VAL A 1 189 ? 2.800 -9.103 -2.117 1.00 78.62 189 VAL A N 1
ATOM 1472 C CA . VAL A 1 189 ? 2.629 -10.539 -1.976 1.00 78.62 189 VAL A CA 1
ATOM 1473 C C . VAL A 1 189 ? 3.945 -11.292 -2.170 1.00 78.62 189 VAL A C 1
ATOM 1475 O O . VAL A 1 189 ? 4.285 -12.118 -1.328 1.00 78.62 189 VAL A O 1
ATOM 1478 N N . ALA A 1 190 ? 4.709 -10.980 -3.220 1.00 76.81 190 ALA A N 1
ATOM 1479 C CA . ALA A 1 190 ? 6.011 -11.597 -3.472 1.00 76.81 190 ALA A CA 1
ATOM 1480 C C . ALA A 1 190 ? 7.056 -11.282 -2.383 1.00 76.81 190 ALA A C 1
ATOM 1482 O O . ALA A 1 190 ? 7.880 -12.138 -2.079 1.00 76.81 190 ALA A O 1
ATOM 1483 N N . PHE A 1 191 ? 7.010 -10.093 -1.772 1.00 78.94 191 PHE A N 1
ATOM 1484 C CA . PHE A 1 191 ? 7.919 -9.708 -0.683 1.00 78.94 191 PHE A CA 1
ATOM 1485 C C . PHE A 1 191 ? 7.557 -10.319 0.683 1.00 78.94 191 PHE A C 1
ATOM 1487 O O . PHE A 1 191 ? 8.431 -10.417 1.540 1.00 78.94 191 PHE A O 1
ATOM 1494 N N . ASN A 1 192 ? 6.300 -10.734 0.890 1.00 64.62 192 ASN A N 1
ATOM 1495 C CA . ASN A 1 192 ? 5.792 -11.231 2.179 1.00 64.62 192 ASN A CA 1
ATOM 1496 C C . ASN A 1 192 ? 5.289 -12.696 2.144 1.00 64.62 192 ASN A C 1
ATOM 1498 O O . ASN A 1 192 ? 4.671 -13.143 3.106 1.00 64.62 192 ASN A O 1
ATOM 1502 N N . GLU A 1 193 ? 5.491 -13.423 1.039 1.00 57.91 193 GLU A N 1
ATOM 1503 C CA . GLU A 1 193 ? 4.924 -14.763 0.754 1.00 57.91 193 GLU A CA 1
ATOM 1504 C C . GLU A 1 193 ? 3.374 -14.858 0.825 1.00 57.91 193 GLU A C 1
ATOM 1506 O O . GLU A 1 193 ? 2.794 -15.939 0.921 1.00 57.91 193 GLU A O 1
ATOM 1511 N N . LEU A 1 194 ? 2.660 -13.730 0.716 1.00 53.94 194 LEU A N 1
ATOM 1512 C CA . LEU A 1 194 ? 1.199 -13.630 0.901 1.00 53.94 194 LEU A CA 1
ATOM 1513 C C . LEU A 1 194 ? 0.389 -13.950 -0.375 1.00 53.94 194 LEU A C 1
ATOM 1515 O O . LEU A 1 194 ? -0.420 -13.136 -0.812 1.00 53.94 194 LEU A O 1
ATOM 1519 N N . ALA A 1 195 ? 0.614 -15.093 -1.025 1.00 41.03 195 ALA A N 1
ATOM 1520 C CA . ALA A 1 195 ? 0.041 -15.424 -2.343 1.00 41.03 195 ALA A CA 1
ATOM 1521 C C . ALA A 1 195 ? -1.506 -15.196 -2.480 1.00 41.03 195 ALA A C 1
ATOM 1523 O O . ALA A 1 195 ? -2.303 -16.055 -2.113 1.00 41.03 195 ALA A O 1
ATOM 1524 N N . CYS A 1 196 ? -1.934 -14.039 -3.049 1.00 37.19 196 CYS A N 1
ATOM 1525 C CA . CYS A 1 196 ? -3.291 -13.678 -3.539 1.00 37.19 196 CYS A CA 1
ATOM 1526 C C . CYS A 1 196 ? -3.344 -12.869 -4.885 1.00 37.19 196 CYS A C 1
ATOM 1528 O O . CYS A 1 196 ? -2.631 -11.881 -5.029 1.00 37.19 196 CYS A O 1
ATOM 1530 N N . SER A 1 197 ? -4.215 -13.263 -5.845 1.00 43.75 197 SER A N 1
ATOM 1531 C CA . SER A 1 197 ? -4.208 -12.913 -7.299 1.00 43.75 197 SER A CA 1
ATOM 1532 C C . SER A 1 197 ? -5.356 -11.999 -7.817 1.00 43.75 197 SER A C 1
ATOM 1534 O O . SER A 1 197 ? -5.679 -10.995 -7.179 1.00 43.75 197 SER A O 1
ATOM 1536 N N . HIS A 1 198 ? -5.886 -12.219 -9.047 1.00 38.66 198 HIS A N 1
ATOM 1537 C CA . HIS A 1 198 ? -6.245 -11.071 -9.894 1.00 38.66 198 HIS A CA 1
ATOM 1538 C C . HIS A 1 198 ? -7.384 -11.083 -10.950 1.00 38.66 198 HIS A C 1
ATOM 1540 O O . HIS A 1 198 ? -7.500 -11.946 -11.810 1.00 38.66 198 HIS A O 1
ATOM 1546 N N . GLN A 1 199 ? -8.108 -9.948 -10.944 1.00 40.72 199 GLN A N 1
ATOM 1547 C CA . GLN A 1 199 ? -8.758 -9.219 -12.058 1.00 40.72 199 GLN A CA 1
ATOM 1548 C C . GLN A 1 199 ? -9.881 -9.848 -12.920 1.00 40.72 199 GLN A C 1
ATOM 1550 O O . GLN A 1 199 ? -9.813 -9.919 -14.142 1.00 40.72 199 GLN A O 1
ATOM 1555 N N . ARG A 1 200 ? -11.069 -9.939 -12.311 1.00 42.59 200 ARG A N 1
ATOM 1556 C CA . ARG A 1 200 ? -12.199 -9.053 -12.711 1.00 42.59 200 ARG A CA 1
ATOM 1557 C C . ARG A 1 200 ? -12.933 -8.467 -11.490 1.00 42.59 200 ARG A C 1
ATOM 1559 O O . ARG A 1 200 ? -14.083 -8.052 -11.562 1.00 42.59 200 ARG A O 1
ATOM 1566 N N . ALA A 1 201 ? -12.244 -8.488 -10.347 1.00 50.19 201 ALA A N 1
ATOM 1567 C CA . ALA A 1 201 ? -12.857 -8.563 -9.028 1.00 50.19 201 ALA A CA 1
ATOM 1568 C C . ALA A 1 201 ? -13.526 -7.266 -8.566 1.00 50.19 201 ALA A C 1
ATOM 1570 O O . ALA A 1 201 ? -14.617 -7.330 -8.022 1.00 50.19 201 ALA A O 1
ATOM 1571 N N . TYR A 1 202 ? -12.910 -6.096 -8.767 1.00 47.81 202 TYR A N 1
ATOM 1572 C CA . TYR A 1 202 ? -13.326 -4.888 -8.042 1.00 47.81 202 TYR A CA 1
ATOM 1573 C C . TYR A 1 202 ? -14.728 -4.371 -8.413 1.00 47.81 202 TYR A C 1
ATOM 1575 O O . TYR A 1 202 ? -15.427 -3.885 -7.526 1.00 47.81 202 TYR A O 1
ATOM 1583 N N . TYR A 1 203 ? -15.179 -4.525 -9.666 1.00 43.53 203 TYR A N 1
ATOM 1584 C CA . TYR A 1 203 ? -16.557 -4.188 -10.053 1.00 43.53 203 TYR A CA 1
ATOM 1585 C C . TYR A 1 203 ? -17.568 -5.112 -9.359 1.00 43.53 203 TYR A C 1
ATOM 1587 O O . TYR A 1 203 ? -18.407 -4.632 -8.602 1.00 43.53 203 TYR A O 1
ATOM 1595 N N . TYR A 1 204 ? -17.420 -6.434 -9.511 1.00 50.72 204 TYR A N 1
ATOM 1596 C CA . TYR A 1 204 ? -18.307 -7.413 -8.869 1.00 50.72 204 TYR A CA 1
ATOM 1597 C C . TYR A 1 204 ? -18.230 -7.382 -7.335 1.00 50.72 204 TYR A C 1
ATOM 1599 O O . TYR A 1 204 ? -19.234 -7.581 -6.663 1.00 50.72 204 TYR A O 1
ATOM 1607 N N . PHE A 1 205 ? -17.062 -7.086 -6.760 1.00 55.84 205 PHE A N 1
ATOM 1608 C CA . PHE A 1 205 ? -16.874 -6.909 -5.320 1.00 55.84 205 PHE A CA 1
ATOM 1609 C C . PHE A 1 205 ? -17.648 -5.688 -4.813 1.00 55.84 205 PHE A C 1
ATOM 1611 O O . PHE A 1 205 ? -18.403 -5.802 -3.848 1.00 55.84 205 PHE A O 1
ATOM 1618 N N . THR A 1 206 ? -17.533 -4.549 -5.503 1.00 51.25 206 THR A N 1
ATOM 1619 C CA . THR A 1 206 ? -18.278 -3.327 -5.167 1.00 51.25 206 THR A CA 1
ATOM 1620 C C . THR A 1 206 ? -19.787 -3.563 -5.282 1.00 51.25 206 THR A C 1
ATOM 1622 O O . THR A 1 206 ? -20.519 -3.275 -4.336 1.00 51.25 206 THR A O 1
ATOM 1625 N N . GLU A 1 207 ? -20.258 -4.183 -6.368 1.00 57.38 207 GLU A N 1
ATOM 1626 C CA . GLU A 1 207 ? -21.674 -4.553 -6.519 1.00 57.38 207 GLU A CA 1
ATOM 1627 C C . GLU A 1 207 ? -22.141 -5.555 -5.446 1.00 57.38 207 GLU A C 1
ATOM 1629 O O . GLU A 1 207 ? -23.213 -5.371 -4.879 1.00 57.38 207 GLU A O 1
ATOM 1634 N N . SER A 1 208 ? -21.330 -6.551 -5.068 1.00 57.19 208 SER A N 1
ATOM 1635 C CA . SER A 1 208 ? -21.676 -7.532 -4.018 1.00 57.19 208 SER A CA 1
ATOM 1636 C C . SER A 1 208 ? -21.793 -6.946 -2.606 1.00 57.19 208 SER A C 1
ATOM 1638 O O . SER A 1 208 ? -22.452 -7.525 -1.739 1.00 57.19 208 SER A O 1
ATOM 1640 N N . ILE A 1 209 ? -21.156 -5.798 -2.358 1.00 54.75 209 ILE A N 1
ATOM 1641 C CA . ILE A 1 209 ? -21.249 -5.072 -1.088 1.00 54.75 209 ILE A CA 1
ATOM 1642 C C . ILE A 1 209 ? -22.495 -4.181 -1.061 1.00 54.75 209 ILE A C 1
ATOM 1644 O O . ILE A 1 209 ? -23.131 -4.074 -0.008 1.00 54.75 209 ILE A O 1
ATOM 1648 N N . LEU A 1 210 ? -22.830 -3.555 -2.194 1.00 59.56 210 LEU A N 1
ATOM 1649 C CA . LEU A 1 210 ? -23.893 -2.554 -2.303 1.00 59.56 210 LEU A CA 1
ATOM 1650 C C . LEU A 1 210 ? -25.275 -3.172 -2.592 1.00 59.56 210 LEU A C 1
ATOM 1652 O O . LEU A 1 210 ? -26.268 -2.779 -1.975 1.00 59.56 210 LEU A O 1
ATOM 1656 N N . ASP A 1 211 ? -25.358 -4.167 -3.473 1.00 57.47 211 ASP A N 1
ATOM 1657 C CA . ASP A 1 211 ? -26.620 -4.762 -3.927 1.00 57.47 211 ASP A CA 1
ATOM 1658 C C . ASP A 1 211 ? -27.068 -5.967 -3.063 1.00 57.47 211 ASP A C 1
ATOM 1660 O O . ASP A 1 211 ? -26.377 -6.410 -2.140 1.00 57.47 211 ASP A O 1
ATOM 1664 N N . ALA A 1 212 ? -28.291 -6.455 -3.273 1.00 54.31 212 ALA A N 1
ATOM 1665 C CA . ALA A 1 212 ? -28.867 -7.645 -2.641 1.00 54.31 212 ALA A CA 1
ATOM 1666 C C . ALA A 1 212 ? -28.700 -8.928 -3.475 1.00 54.31 212 ALA A C 1
ATOM 1668 O O . ALA A 1 212 ? -28.975 -10.021 -2.973 1.00 54.31 212 ALA A O 1
ATOM 1669 N N . CYS A 1 213 ? -28.255 -8.808 -4.727 1.00 53.31 213 CYS A N 1
ATOM 1670 C CA . CYS A 1 213 ? -28.094 -9.924 -5.651 1.00 53.31 213 CYS A CA 1
ATOM 1671 C C . CYS A 1 213 ? -26.980 -10.901 -5.224 1.00 53.31 213 CYS A C 1
ATOM 1673 O O . CYS A 1 213 ? -25.930 -10.505 -4.720 1.00 53.31 213 CYS A O 1
ATOM 1675 N N . LYS A 1 214 ? -27.210 -12.205 -5.442 1.00 57.91 214 LYS A N 1
ATOM 1676 C CA . LYS A 1 214 ? -26.236 -13.271 -5.153 1.00 57.91 214 LYS A CA 1
ATOM 1677 C C . LYS A 1 214 ? -25.412 -13.603 -6.397 1.00 57.91 214 LYS A C 1
ATOM 1679 O O . LYS A 1 214 ? -25.965 -14.086 -7.387 1.00 57.91 214 LYS A O 1
ATOM 1684 N N . PHE A 1 215 ? -24.094 -13.446 -6.329 1.00 60.19 215 PHE A N 1
ATOM 1685 C CA . PHE A 1 215 ? -23.183 -13.855 -7.397 1.00 60.19 215 PHE A CA 1
ATOM 1686 C C . PHE A 1 215 ? -22.990 -15.373 -7.344 1.00 60.19 215 PHE A C 1
ATOM 1688 O O . PHE A 1 215 ? -22.186 -15.904 -6.573 1.00 60.19 215 PHE A O 1
ATOM 1695 N N . THR A 1 216 ? -23.769 -16.082 -8.160 1.00 61.19 216 THR A N 1
ATOM 1696 C CA . THR A 1 216 ? -23.683 -17.539 -8.313 1.00 61.19 216 THR A CA 1
ATOM 1697 C C . THR A 1 216 ? -22.768 -17.877 -9.481 1.00 61.19 216 THR A C 1
ATOM 1699 O O . THR A 1 216 ? -23.060 -17.504 -10.616 1.00 61.19 216 THR A O 1
ATOM 1702 N N . ALA A 1 217 ? -21.696 -18.622 -9.224 1.00 62.25 217 ALA A N 1
ATOM 1703 C CA . ALA A 1 217 ? -20.845 -19.170 -10.269 1.00 62.25 217 ALA A CA 1
ATOM 1704 C C . ALA A 1 217 ? -21.243 -20.610 -10.613 1.00 62.25 217 ALA A C 1
ATOM 1706 O O . ALA A 1 217 ? -21.702 -21.386 -9.766 1.00 62.25 217 ALA A O 1
ATOM 1707 N N . VAL A 1 218 ? -21.031 -20.968 -11.877 1.00 68.44 218 VAL A N 1
ATOM 1708 C CA . VAL A 1 218 ? -21.252 -22.313 -12.412 1.00 68.44 218 VAL A CA 1
ATOM 1709 C C . VAL A 1 218 ? -19.948 -22.758 -13.079 1.00 68.44 218 VAL A C 1
ATOM 1711 O O . VAL A 1 218 ? -19.515 -22.092 -14.020 1.00 68.44 218 VAL A O 1
ATOM 1714 N N . PRO A 1 219 ? -19.296 -23.840 -12.618 1.00 61.56 219 PRO A N 1
ATOM 1715 C CA . PRO A 1 219 ? -18.042 -24.302 -13.202 1.00 61.56 219 PRO A CA 1
ATOM 1716 C C . PRO A 1 219 ? -18.278 -24.817 -14.629 1.00 61.56 219 PRO A C 1
ATOM 1718 O O . PRO A 1 219 ? -19.023 -25.774 -14.843 1.00 61.56 219 PRO A O 1
ATOM 1721 N N . CYS A 1 220 ? -17.629 -24.178 -15.602 1.00 64.69 220 CYS A N 1
ATOM 1722 C CA . CYS A 1 220 ? -17.719 -24.489 -17.032 1.00 64.69 220 CYS A CA 1
ATOM 1723 C C . CYS A 1 220 ? -16.310 -24.577 -17.627 1.00 64.69 220 CYS A C 1
ATOM 1725 O O . CYS A 1 220 ? -15.393 -23.920 -17.134 1.00 64.69 220 CYS A O 1
ATOM 1727 N N . THR A 1 221 ? -16.120 -25.363 -18.689 1.00 74.50 221 THR A N 1
ATOM 1728 C CA . THR A 1 221 ? -14.791 -25.507 -19.324 1.00 74.50 221 THR A CA 1
ATOM 1729 C C . THR A 1 221 ? -14.513 -24.466 -20.412 1.00 74.50 221 THR A C 1
ATOM 1731 O O . THR A 1 221 ? -13.383 -24.360 -20.881 1.00 74.50 221 THR A O 1
ATOM 1734 N N . SER A 1 222 ? -15.526 -23.701 -20.831 1.00 68.31 222 SER A N 1
ATOM 1735 C CA . SER A 1 222 ? -15.400 -22.549 -21.734 1.00 68.31 222 SER A CA 1
ATOM 1736 C C . SER A 1 222 ? -16.668 -21.685 -21.711 1.00 68.31 222 SER A C 1
ATOM 1738 O O . SER A 1 222 ? -17.741 -22.171 -21.349 1.00 68.31 222 SER A O 1
ATOM 1740 N N . ASP A 1 223 ? -16.582 -20.446 -22.202 1.00 67.00 223 ASP A N 1
ATOM 1741 C CA . ASP A 1 223 ? -17.747 -19.557 -22.362 1.00 67.00 223 ASP A CA 1
ATOM 1742 C C . ASP A 1 223 ? -18.837 -20.159 -23.268 1.00 67.00 223 ASP A C 1
ATOM 1744 O O . ASP A 1 223 ? -20.027 -19.914 -23.073 1.00 67.00 223 ASP A O 1
ATOM 1748 N N . LYS A 1 224 ? -18.448 -20.997 -24.242 1.00 70.62 224 LYS A N 1
ATOM 1749 C CA . LYS A 1 224 ? -19.386 -21.707 -25.126 1.00 70.62 224 LYS A CA 1
ATOM 1750 C C . LYS A 1 224 ? -20.154 -22.816 -24.393 1.00 70.62 224 LYS A C 1
ATOM 1752 O O . LYS A 1 224 ? -21.336 -22.997 -24.664 1.00 70.62 224 LYS A O 1
ATOM 1757 N N . ASP A 1 225 ? -19.510 -23.519 -23.455 1.00 69.19 225 ASP A N 1
ATOM 1758 C CA . ASP A 1 225 ? -20.147 -24.526 -22.580 1.00 69.19 225 ASP A CA 1
ATOM 1759 C C . ASP A 1 225 ? -21.150 -23.855 -21.621 1.00 69.19 225 ASP A C 1
ATOM 1761 O O . ASP A 1 225 ? -22.273 -24.334 -21.456 1.00 69.19 225 ASP A O 1
ATOM 1765 N N . TYR A 1 226 ? -20.789 -22.684 -21.076 1.00 67.81 226 TYR A N 1
ATOM 1766 C CA . TYR A 1 226 ? -21.689 -21.855 -20.267 1.00 67.81 226 TYR A CA 1
ATOM 1767 C C . TYR A 1 226 ? -22.913 -21.376 -21.066 1.00 67.81 226 TYR A C 1
ATOM 1769 O O . TYR A 1 226 ? -24.049 -21.587 -20.640 1.00 67.81 226 TYR A O 1
ATOM 1777 N N . ALA A 1 227 ? -22.700 -20.791 -22.251 1.00 73.00 227 ALA A N 1
ATOM 1778 C CA . ALA A 1 227 ? -23.775 -20.279 -23.105 1.00 73.00 227 ALA A CA 1
ATOM 1779 C C . ALA A 1 227 ? -24.728 -21.377 -23.619 1.00 73.00 227 ALA A C 1
ATOM 1781 O O . ALA A 1 227 ? -25.912 -21.113 -23.819 1.00 73.00 227 ALA A O 1
ATOM 1782 N N . ALA A 1 228 ? -24.238 -22.608 -23.801 1.00 72.00 228 ALA A N 1
ATOM 1783 C CA . ALA A 1 228 ? -25.054 -23.762 -24.186 1.00 72.00 228 ALA A CA 1
ATOM 1784 C C . ALA A 1 228 ? -25.841 -24.388 -23.013 1.00 72.00 228 ALA A C 1
ATOM 1786 O O . ALA A 1 228 ? -26.688 -25.253 -23.228 1.00 72.00 228 ALA A O 1
ATOM 1787 N N . GLY A 1 229 ? -25.574 -23.977 -21.768 1.00 64.62 229 GLY A N 1
ATOM 1788 C CA . GLY A 1 229 ? -26.362 -24.337 -20.586 1.00 64.62 229 GLY A CA 1
ATOM 1789 C C . GLY A 1 229 ? -26.281 -25.796 -20.121 1.00 64.62 229 GLY A C 1
ATOM 1790 O O . GLY A 1 229 ? -27.050 -26.213 -19.252 1.00 64.62 229 GLY A O 1
ATOM 1791 N N . HIS A 1 230 ? -25.336 -26.581 -20.644 1.00 56.31 230 HIS A N 1
ATOM 1792 C CA . HIS A 1 230 ? -25.279 -28.036 -20.454 1.00 56.31 230 HIS A CA 1
ATOM 1793 C C . HIS A 1 230 ? -24.991 -28.519 -19.015 1.00 56.31 230 HIS A C 1
ATOM 1795 O O . HIS A 1 230 ? -25.092 -29.720 -18.753 1.00 56.31 230 HIS A O 1
ATOM 1801 N N . ARG A 1 231 ? -24.639 -27.631 -18.069 1.00 55.03 231 ARG A N 1
ATOM 1802 C CA . ARG A 1 231 ? -24.172 -28.007 -16.712 1.00 55.03 231 ARG A CA 1
ATOM 1803 C C . ARG A 1 231 ? -24.904 -27.350 -15.535 1.00 55.03 231 ARG A C 1
ATOM 1805 O O . ARG A 1 231 ? -24.469 -27.493 -14.396 1.00 55.03 231 ARG A O 1
ATOM 1812 N N . PHE A 1 232 ? -26.045 -26.689 -15.745 1.00 57.16 232 PHE A N 1
ATOM 1813 C CA . PHE A 1 232 ? -26.738 -25.935 -14.682 1.00 57.16 232 PHE A CA 1
ATOM 1814 C C . PHE A 1 232 ? -27.261 -26.752 -13.474 1.00 57.16 232 PHE A C 1
ATOM 1816 O O . PHE A 1 232 ? -27.820 -26.156 -12.550 1.00 57.16 232 PHE A O 1
ATOM 1823 N N . THR A 1 233 ? -27.123 -28.081 -13.442 1.00 54.53 233 THR A N 1
ATOM 1824 C CA . THR A 1 233 ? -27.753 -28.970 -12.443 1.00 54.53 233 THR A CA 1
ATOM 1825 C C . THR A 1 233 ? -26.791 -29.693 -11.495 1.00 54.53 233 THR A C 1
ATOM 1827 O O . THR A 1 233 ? -27.266 -30.378 -10.590 1.00 54.53 233 THR A O 1
ATOM 1830 N N . LYS A 1 234 ? -25.463 -29.545 -11.631 1.00 53.16 234 LYS A N 1
ATOM 1831 C CA . LYS A 1 234 ? -24.488 -30.117 -10.679 1.00 53.16 234 LYS A CA 1
ATOM 1832 C C . LYS A 1 234 ? -23.453 -29.075 -10.249 1.00 53.16 234 LYS A C 1
ATOM 1834 O O . LYS A 1 234 ? -22.767 -28.508 -11.087 1.00 53.16 234 LYS A O 1
ATOM 1839 N N . ASN A 1 235 ? -23.346 -28.876 -8.933 1.00 57.59 235 ASN A N 1
ATOM 1840 C CA . ASN A 1 235 ? -22.386 -28.007 -8.239 1.00 57.59 235 ASN A CA 1
ATOM 1841 C C . ASN A 1 235 ? -22.420 -26.528 -8.676 1.00 57.59 235 ASN A C 1
ATOM 1843 O O . ASN A 1 235 ? -21.487 -26.023 -9.293 1.00 57.59 235 ASN A O 1
ATOM 1847 N N . ARG A 1 236 ? -23.494 -25.817 -8.304 1.00 61.66 236 ARG A N 1
ATOM 1848 C CA . ARG A 1 236 ? -23.495 -24.343 -8.273 1.00 61.66 236 ARG A CA 1
ATOM 1849 C C . ARG A 1 236 ? -22.852 -23.873 -6.971 1.00 61.66 236 ARG A C 1
ATOM 1851 O O . ARG A 1 236 ? -23.226 -24.378 -5.914 1.00 61.66 236 ARG A O 1
ATOM 1858 N N . THR A 1 237 ? -21.980 -22.873 -7.042 1.00 55.31 237 THR A N 1
ATOM 1859 C CA . THR A 1 237 ? -21.370 -22.255 -5.857 1.00 55.31 237 THR A CA 1
ATOM 1860 C C . THR A 1 237 ? -21.753 -20.783 -5.814 1.00 55.31 237 THR A C 1
ATOM 1862 O O . THR A 1 237 ? -21.465 -20.031 -6.745 1.00 55.31 237 THR A O 1
ATOM 1865 N N . THR A 1 238 ? -22.406 -20.353 -4.736 1.00 53.19 238 THR A N 1
ATOM 1866 C CA . THR A 1 238 ? -22.545 -18.924 -4.428 1.00 53.19 238 THR A CA 1
ATOM 1867 C C . THR A 1 238 ? -21.166 -18.411 -4.039 1.00 53.19 238 THR A C 1
ATOM 1869 O O . THR A 1 238 ? -20.653 -18.832 -3.006 1.00 53.19 238 THR A O 1
ATOM 1872 N N . ILE A 1 239 ? -20.550 -17.555 -4.857 1.00 51.75 239 ILE A N 1
ATOM 1873 C CA . ILE A 1 239 ? -19.227 -17.000 -4.533 1.00 51.75 239 ILE A CA 1
ATOM 1874 C C . ILE A 1 239 ? -19.361 -15.709 -3.719 1.00 51.75 239 ILE A C 1
ATOM 1876 O O . ILE A 1 239 ? -18.540 -15.468 -2.844 1.00 51.75 239 ILE A O 1
ATOM 1880 N N . LEU A 1 240 ? -20.410 -14.904 -3.940 1.00 50.75 240 LEU A N 1
ATOM 1881 C CA . LEU A 1 240 ? -20.684 -13.720 -3.115 1.00 50.75 240 LEU A CA 1
ATOM 1882 C C . LEU A 1 240 ? -22.187 -13.616 -2.809 1.00 50.75 240 LEU A C 1
ATOM 1884 O O . LEU A 1 240 ? -23.012 -13.537 -3.721 1.00 50.75 240 LEU A O 1
ATOM 1888 N N . ASP A 1 241 ? -22.549 -13.570 -1.527 1.00 44.06 241 ASP A N 1
ATOM 1889 C CA . ASP A 1 241 ? -23.839 -13.044 -1.065 1.00 44.06 241 ASP A CA 1
ATOM 1890 C C . ASP A 1 241 ? -23.673 -12.244 0.230 1.00 44.06 241 ASP A C 1
ATOM 1892 O O . ASP A 1 241 ? -22.636 -12.335 0.883 1.00 44.06 241 ASP A O 1
ATOM 1896 N N . ARG A 1 242 ? -24.697 -11.472 0.622 1.00 47.94 242 ARG A N 1
ATOM 1897 C CA . ARG A 1 242 ? -24.647 -10.554 1.777 1.00 47.94 242 ARG A CA 1
ATOM 1898 C C . ARG A 1 242 ? -24.235 -11.191 3.113 1.00 47.94 242 ARG A C 1
ATOM 1900 O O . ARG A 1 242 ? -23.785 -10.450 3.987 1.00 47.94 242 ARG A O 1
ATOM 1907 N N . THR A 1 243 ? -24.395 -12.503 3.269 1.00 40.72 243 THR A N 1
ATOM 1908 C CA . THR A 1 243 ? -24.018 -13.300 4.450 1.00 40.72 243 THR A CA 1
ATOM 1909 C C . THR A 1 243 ? -22.677 -14.023 4.298 1.00 40.72 243 THR A C 1
ATOM 1911 O O . THR A 1 243 ? -22.053 -14.342 5.305 1.00 40.72 243 THR A O 1
ATOM 1914 N N . SER A 1 244 ? -22.206 -14.238 3.068 1.00 40.41 244 SER A N 1
ATOM 1915 C CA . SER A 1 244 ? -20.985 -14.987 2.740 1.00 40.41 244 SER A CA 1
ATOM 1916 C C . SER A 1 244 ? -19.824 -14.121 2.225 1.00 40.41 244 SER A C 1
ATOM 1918 O O . SER A 1 244 ? -18.896 -14.661 1.635 1.00 40.41 244 SER A O 1
ATOM 1920 N N . VAL A 1 245 ? -19.819 -12.794 2.440 1.00 37.56 245 VAL A N 1
ATOM 1921 C CA . VA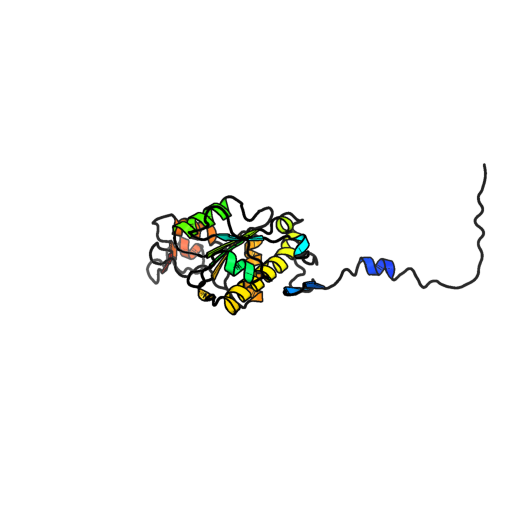L A 1 245 ? -18.715 -11.892 2.008 1.00 37.56 245 VAL A CA 1
ATOM 1922 C C . VAL A 1 245 ? -17.462 -12.008 2.902 1.00 37.56 245 VAL A C 1
ATOM 1924 O O . VAL A 1 245 ? -16.922 -11.015 3.390 1.00 37.56 245 VAL A O 1
ATOM 1927 N N . VAL A 1 246 ? -16.987 -13.234 3.120 1.00 37.53 246 VAL A N 1
ATOM 1928 C CA . VAL A 1 246 ? -15.675 -13.547 3.692 1.00 37.53 246 VAL A CA 1
ATOM 1929 C C . VAL A 1 246 ? -15.049 -14.623 2.806 1.00 37.53 246 VAL A C 1
ATOM 1931 O O . VAL A 1 246 ? -15.550 -15.738 2.757 1.00 37.53 246 VAL A O 1
ATOM 1934 N N . SER A 1 247 ? -13.941 -14.277 2.143 1.00 36.56 247 SER A N 1
ATOM 1935 C CA . SER A 1 247 ? -13.157 -15.141 1.244 1.00 36.56 247 SER A CA 1
ATOM 1936 C C . SER A 1 247 ? -13.843 -15.588 -0.062 1.00 36.56 247 SER A C 1
ATOM 1938 O O . SER A 1 247 ? -14.523 -16.608 -0.097 1.00 36.56 247 SER A O 1
ATOM 1940 N N . GLN A 1 248 ? -13.582 -14.868 -1.167 1.00 34.25 248 GLN A N 1
ATOM 1941 C CA . GLN A 1 248 ? -12.863 -15.384 -2.356 1.00 34.25 248 GLN A CA 1
ATOM 1942 C C . GLN A 1 248 ? -12.832 -14.361 -3.517 1.00 34.25 248 GLN A C 1
ATOM 1944 O O . GLN A 1 248 ? -13.540 -13.358 -3.492 1.00 34.25 248 GLN A O 1
ATOM 1949 N N . ILE A 1 249 ? -12.013 -14.656 -4.542 1.00 30.95 249 ILE A N 1
ATOM 1950 C CA . ILE A 1 249 ? -11.676 -13.838 -5.731 1.00 30.95 249 ILE A CA 1
ATOM 1951 C C . ILE A 1 249 ? -10.710 -12.678 -5.413 1.00 30.95 249 ILE A C 1
ATOM 1953 O O . ILE A 1 249 ? -11.130 -11.543 -5.206 1.00 30.95 249 ILE A O 1
ATOM 1957 N N . VAL A 1 250 ? -9.388 -12.871 -5.427 1.00 30.20 250 VAL A N 1
ATOM 1958 C CA . VAL A 1 250 ? -8.523 -14.067 -5.635 1.00 30.20 250 VAL A CA 1
ATOM 1959 C C . VAL A 1 250 ? -7.246 -13.794 -4.798 1.00 30.20 250 VAL A C 1
ATOM 1961 O O . VAL A 1 250 ? -6.954 -12.627 -4.563 1.00 30.20 250 VAL A O 1
ATOM 1964 N N . SER A 1 251 ? -6.440 -14.704 -4.232 1.00 28.89 251 SER A N 1
ATOM 1965 C CA . SER A 1 251 ? -6.071 -16.129 -4.433 1.00 28.89 251 SER A CA 1
ATOM 1966 C C . SER A 1 251 ? -5.210 -16.472 -5.670 1.00 28.89 251 SER A C 1
ATOM 1968 O O . SER A 1 251 ? -5.745 -16.840 -6.711 1.00 28.89 251 SER A O 1
ATOM 1970 N N . PHE A 1 252 ? -3.881 -16.285 -5.529 1.00 32.16 252 PHE A N 1
ATOM 1971 C CA . PHE A 1 252 ? -2.811 -16.896 -6.345 1.00 32.16 252 PHE A CA 1
ATOM 1972 C C . PHE A 1 252 ? -2.708 -18.347 -5.865 1.00 32.16 252 PHE A C 1
ATOM 1974 O O . PHE A 1 252 ? -2.648 -18.513 -4.628 1.00 32.16 252 PHE A O 1
#

Organism: Mytilus coruscus (NCBI:txid42192)